Protein AF-A0A6S6PAG2-F1 (afdb_monomer)

Sequence (181 aa):
MTQHPEPALPPNTVCEDGWQDDEGQPYRIFSGRDRRVPGVDGVIGTSAIQYSDGTIETSEDDGPHIWLGIAANEAITATQARQLAAQLIDTADEVDRWVSGEPDSRLNAARGSLWLALEKLSQLERDKARLALNCMACRVEAEDVRCPICRAEPGQPCADTDGEPRIAPHASRASVARGDE

pLDDT: mean 70.99, std 20.93, range [28.7, 95.38]

Solvent-accessible surface area (backbone atoms only — not comparable to full-atom values): 11382 Å² total; per-residue (Å²): 130,88,84,72,66,83,52,80,76,57,87,68,59,71,48,70,54,75,80,42,87,43,101,90,59,36,32,27,46,35,24,40,64,76,42,70,50,89,98,50,78,39,40,40,36,36,41,34,33,37,35,50,88,48,51,62,47,75,52,92,89,63,20,67,45,77,49,75,55,58,57,96,83,68,87,72,53,76,67,53,50,52,52,47,52,50,53,51,51,59,48,48,62,49,54,56,58,57,75,65,73,70,92,84,72,96,68,66,63,71,56,55,54,50,51,56,48,50,51,50,50,54,47,50,50,55,48,47,55,54,50,73,31,34,47,88,89,75,73,47,75,56,67,90,64,52,40,91,85,72,61,40,54,72,83,49,87,50,46,53,100,86,64,52,74,54,95,66,66,76,84,79,77,84,82,90,74,82,89,77,135

Structure (mmCIF, N/CA/C/O backbone):
data_AF-A0A6S6PAG2-F1
#
_entry.id   AF-A0A6S6PAG2-F1
#
loop_
_atom_site.group_PDB
_atom_site.id
_atom_site.type_symbol
_atom_site.label_atom_id
_atom_site.label_alt_id
_atom_site.label_comp_id
_atom_site.label_asym_id
_atom_site.label_entity_id
_atom_site.label_seq_id
_atom_site.pdbx_PDB_ins_code
_atom_site.Cartn_x
_atom_site.Cartn_y
_atom_site.Cartn_z
_atom_site.occupancy
_atom_site.B_iso_or_equiv
_atom_site.auth_seq_id
_atom_site.auth_comp_id
_atom_site.auth_asym_id
_atom_site.auth_atom_id
_atom_site.pdbx_PDB_model_num
ATOM 1 N N . MET A 1 1 ? 0.405 -3.343 -34.675 1.00 55.06 1 MET A N 1
ATOM 2 C CA . MET A 1 1 ? 0.605 -3.716 -33.264 1.00 55.06 1 MET A CA 1
ATOM 3 C C . MET A 1 1 ? 2.089 -3.934 -33.103 1.00 55.06 1 MET A C 1
ATOM 5 O O . MET A 1 1 ? 2.611 -4.875 -33.692 1.00 55.06 1 MET A O 1
ATOM 9 N N . THR A 1 2 ? 2.769 -2.999 -32.454 1.00 61.78 2 THR A N 1
ATOM 10 C CA . THR A 1 2 ? 4.177 -3.159 -32.093 1.00 61.78 2 THR A CA 1
ATOM 11 C C . THR A 1 2 ? 4.249 -4.323 -31.101 1.00 61.78 2 THR A C 1
ATOM 13 O O . THR A 1 2 ? 3.456 -4.380 -30.166 1.00 61.78 2 THR A O 1
ATOM 16 N N . GLN A 1 3 ? 5.084 -5.329 -31.371 1.00 74.94 3 GLN A N 1
ATOM 17 C CA . GLN A 1 3 ? 5.327 -6.404 -30.406 1.00 74.94 3 GLN A CA 1
ATOM 18 C C . GLN A 1 3 ? 6.408 -5.920 -29.446 1.00 74.94 3 GLN A C 1
ATOM 20 O O . GLN A 1 3 ? 7.522 -5.631 -29.883 1.00 74.94 3 GLN A O 1
ATOM 25 N N . HIS A 1 4 ? 6.067 -5.819 -28.165 1.00 80.69 4 HIS A N 1
ATOM 26 C CA . HIS A 1 4 ? 7.007 -5.470 -27.105 1.00 80.69 4 HIS A CA 1
ATOM 27 C C . HIS A 1 4 ? 7.568 -6.742 -26.459 1.00 80.69 4 HIS A C 1
ATOM 29 O O . HIS A 1 4 ? 6.914 -7.790 -26.506 1.00 80.69 4 HIS A O 1
ATOM 35 N N . PRO A 1 5 ? 8.783 -6.687 -25.884 1.00 81.69 5 PRO A N 1
ATOM 36 C CA . PRO A 1 5 ? 9.258 -7.725 -24.981 1.00 81.69 5 PRO A CA 1
ATOM 37 C C . PRO A 1 5 ? 8.248 -7.963 -23.856 1.00 81.69 5 PRO A C 1
ATOM 39 O O . PRO A 1 5 ? 7.575 -7.036 -23.416 1.00 81.69 5 PRO A O 1
ATOM 42 N N . GLU A 1 6 ? 8.182 -9.203 -23.380 1.00 88.00 6 GLU A N 1
ATOM 43 C CA . GLU A 1 6 ? 7.254 -9.625 -22.331 1.00 88.00 6 GLU A CA 1
ATOM 44 C C . GLU A 1 6 ? 8.053 -9.971 -21.060 1.00 88.00 6 GLU A C 1
ATOM 46 O O . GLU A 1 6 ? 8.343 -11.148 -20.812 1.00 88.00 6 GLU A O 1
ATOM 51 N N . PRO A 1 7 ? 8.531 -8.964 -20.299 1.00 90.44 7 PRO A N 1
ATOM 52 C CA . PRO A 1 7 ? 9.216 -9.196 -19.038 1.00 90.44 7 PRO A CA 1
ATOM 53 C C . PRO A 1 7 ? 8.271 -9.835 -18.019 1.00 90.44 7 PRO A C 1
ATOM 55 O O . PRO A 1 7 ? 7.050 -9.672 -18.068 1.00 90.44 7 PRO A O 1
ATOM 58 N N . ALA A 1 8 ? 8.848 -10.558 -17.060 1.00 91.31 8 ALA A N 1
ATOM 59 C CA . ALA A 1 8 ? 8.068 -11.153 -15.987 1.00 91.31 8 ALA A CA 1
ATOM 60 C C . ALA A 1 8 ? 7.365 -10.066 -15.163 1.00 91.31 8 ALA A C 1
ATOM 62 O O . ALA A 1 8 ? 7.962 -9.049 -14.798 1.00 91.31 8 ALA A O 1
ATOM 63 N N . LEU A 1 9 ? 6.100 -10.316 -14.841 1.00 89.94 9 LEU A N 1
ATOM 64 C CA . LEU A 1 9 ? 5.353 -9.480 -13.917 1.00 89.94 9 LEU A CA 1
ATOM 65 C C . LEU A 1 9 ? 5.851 -9.670 -12.480 1.00 89.94 9 LEU A C 1
ATOM 67 O O . LEU A 1 9 ? 6.195 -10.794 -12.089 1.00 89.94 9 LEU A O 1
ATOM 71 N N . PRO A 1 10 ? 5.828 -8.608 -11.658 1.00 88.19 10 PRO A N 1
ATOM 72 C CA . PRO A 1 10 ? 6.098 -8.733 -10.236 1.00 88.19 10 PRO A CA 1
ATOM 73 C C . PRO A 1 10 ? 5.129 -9.704 -9.536 1.00 88.19 10 PRO A C 1
ATOM 75 O O . PRO A 1 10 ? 3.986 -9.890 -9.977 1.00 88.19 10 PRO A O 1
ATOM 78 N N . PRO A 1 11 ? 5.547 -10.330 -8.420 1.00 85.00 11 PRO A N 1
ATOM 79 C CA . PRO A 1 11 ? 4.688 -11.228 -7.656 1.00 85.00 11 PRO A CA 1
ATOM 80 C C . PRO A 1 11 ? 3.368 -10.571 -7.247 1.00 85.00 11 PRO A C 1
ATOM 82 O O . PRO A 1 11 ? 3.332 -9.387 -6.915 1.00 85.00 11 PRO A O 1
ATOM 85 N N . ASN A 1 12 ? 2.304 -11.375 -7.193 1.00 84.81 12 ASN A N 1
ATOM 86 C CA . ASN A 1 12 ? 0.945 -10.959 -6.823 1.00 84.81 12 ASN A CA 1
ATOM 87 C C . ASN A 1 12 ? 0.276 -9.958 -7.782 1.00 84.81 12 ASN A C 1
ATOM 89 O O . ASN A 1 12 ? -0.797 -9.450 -7.454 1.00 84.81 12 ASN A O 1
ATOM 93 N N . THR A 1 13 ? 0.843 -9.729 -8.969 1.00 91.25 13 THR A N 1
ATOM 94 C CA . THR A 1 13 ? 0.125 -9.051 -10.055 1.00 91.25 13 THR A CA 1
ATOM 95 C C . THR A 1 13 ? -1.122 -9.852 -10.428 1.00 91.25 13 THR A C 1
ATOM 97 O O . THR A 1 13 ? -1.053 -11.069 -10.618 1.00 91.25 13 THR A O 1
ATOM 100 N N . VAL A 1 14 ? -2.268 -9.176 -10.519 1.00 93.25 14 VAL A N 1
ATOM 101 C CA . VAL A 1 14 ? -3.553 -9.791 -10.899 1.00 93.25 14 VAL A CA 1
ATOM 102 C C . VAL A 1 14 ? -4.129 -9.217 -12.185 1.00 93.25 14 VAL A C 1
ATOM 104 O O . VAL A 1 14 ? -4.979 -9.858 -12.799 1.00 93.25 14 VAL A O 1
ATOM 107 N N . CYS A 1 15 ? -3.698 -8.019 -12.572 1.00 90.69 15 CYS A N 1
ATOM 108 C CA . CYS A 1 15 ? -4.172 -7.330 -13.759 1.00 90.69 15 CYS A CA 1
ATOM 109 C C . CYS A 1 15 ? -3.043 -6.482 -14.344 1.00 90.69 15 CYS A C 1
ATOM 111 O O . CYS A 1 15 ? -2.219 -5.937 -13.610 1.00 90.69 15 CYS A O 1
ATOM 113 N N . GLU A 1 16 ? -3.023 -6.376 -15.664 1.00 92.62 16 GLU A N 1
ATOM 114 C CA . GLU A 1 16 ? -2.101 -5.543 -16.423 1.00 92.62 16 GLU A CA 1
ATOM 115 C C . GLU A 1 16 ? -2.832 -4.925 -17.610 1.00 92.62 16 GLU A C 1
ATOM 117 O O . GLU A 1 16 ? -3.727 -5.541 -18.197 1.00 92.62 16 GLU A O 1
ATOM 122 N N . ASP A 1 17 ? -2.441 -3.706 -17.946 1.00 91.06 17 ASP A N 1
ATOM 123 C CA . ASP A 1 17 ? -2.885 -3.016 -19.143 1.00 91.06 17 ASP A CA 1
ATOM 124 C C . ASP A 1 17 ? -2.006 -3.392 -20.341 1.00 91.06 17 ASP A C 1
ATOM 126 O O . ASP A 1 17 ? -0.903 -3.928 -20.212 1.00 91.06 17 ASP A O 1
ATOM 130 N N . GLY A 1 18 ? -2.492 -3.082 -21.544 1.00 90.50 18 GLY A N 1
ATOM 131 C CA . GLY A 1 18 ? -1.679 -3.194 -22.751 1.00 90.50 18 GLY A CA 1
ATOM 132 C C . GLY A 1 18 ? -0.524 -2.187 -22.765 1.00 90.50 18 GLY A C 1
ATOM 133 O O . GLY A 1 18 ? -0.641 -1.089 -22.219 1.00 90.50 18 GLY A O 1
ATOM 134 N N . TRP A 1 19 ? 0.564 -2.557 -23.445 1.00 93.62 19 TRP A N 1
ATOM 135 C CA . TRP A 1 19 ? 1.715 -1.685 -23.683 1.00 93.62 19 TRP A CA 1
ATOM 136 C C . TRP A 1 19 ? 1.311 -0.348 -24.321 1.00 93.62 19 TRP A C 1
ATOM 138 O O . TRP A 1 19 ? 0.549 -0.315 -25.290 1.00 93.62 19 TRP A O 1
ATOM 148 N N . GLN A 1 20 ? 1.867 0.733 -23.781 1.00 91.62 20 GLN A N 1
ATOM 149 C CA . GLN A 1 20 ? 1.803 2.096 -24.290 1.00 91.62 20 GLN A CA 1
ATOM 150 C C . GLN A 1 20 ? 3.172 2.475 -24.862 1.00 91.62 20 GLN A C 1
ATOM 152 O O . GLN A 1 20 ? 4.206 2.236 -24.235 1.00 91.62 20 GLN A O 1
ATOM 157 N N . ASP A 1 21 ? 3.175 3.062 -26.055 1.00 89.50 21 ASP A N 1
ATOM 158 C CA . ASP A 1 21 ? 4.378 3.609 -26.680 1.00 89.50 21 ASP A CA 1
ATOM 159 C C . ASP A 1 21 ? 4.619 5.033 -26.154 1.00 89.50 21 ASP A C 1
ATOM 161 O O . ASP A 1 21 ? 3.789 5.912 -26.384 1.00 89.50 21 ASP A O 1
ATOM 165 N N . ASP A 1 22 ? 5.755 5.276 -25.494 1.00 82.06 22 ASP A N 1
ATOM 166 C CA . ASP A 1 22 ? 6.149 6.610 -25.022 1.00 82.06 22 ASP A CA 1
ATOM 167 C C . ASP A 1 22 ? 7.633 6.874 -25.273 1.00 82.06 22 ASP A C 1
ATOM 169 O O . ASP A 1 22 ? 8.476 6.119 -24.806 1.00 82.06 22 ASP A O 1
ATOM 173 N N . GLU A 1 23 ? 7.932 7.885 -26.093 1.00 77.31 23 GLU A N 1
ATOM 174 C CA . GLU A 1 23 ? 9.262 8.435 -26.430 1.00 77.31 23 GLU A CA 1
ATOM 175 C C . GLU A 1 23 ? 10.474 7.466 -26.448 1.00 77.31 23 GLU A C 1
ATOM 177 O O . GLU A 1 23 ? 11.610 7.849 -26.175 1.00 77.31 23 GLU A O 1
ATOM 182 N N . GLY A 1 24 ? 10.276 6.209 -26.859 1.00 80.69 24 GLY A N 1
ATOM 183 C CA . GLY A 1 24 ? 11.337 5.196 -26.945 1.00 80.69 24 GLY A CA 1
ATOM 184 C C . GLY A 1 24 ? 11.497 4.298 -25.713 1.00 80.69 24 GLY A C 1
ATOM 185 O O . GLY A 1 24 ? 12.331 3.393 -25.747 1.00 80.69 24 GLY A O 1
ATOM 186 N N . GLN A 1 25 ? 10.670 4.469 -24.684 1.00 85.81 25 GLN A N 1
ATOM 187 C CA . GLN A 1 25 ? 10.572 3.598 -23.519 1.00 85.81 25 GLN A CA 1
ATOM 188 C C . GLN A 1 25 ? 9.118 3.125 -23.317 1.00 85.81 25 GLN A C 1
ATOM 190 O O . GLN A 1 25 ? 8.390 3.659 -22.482 1.00 85.81 25 GLN A O 1
ATOM 195 N N . PRO A 1 26 ? 8.667 2.103 -24.073 1.00 93.00 26 PRO A N 1
ATOM 196 C CA . PRO A 1 26 ? 7.331 1.549 -23.896 1.00 93.00 26 PRO A CA 1
ATOM 197 C C . PRO A 1 26 ? 7.103 1.065 -22.466 1.00 93.00 26 PRO A C 1
ATOM 199 O O . PRO A 1 26 ? 7.989 0.428 -21.879 1.00 93.00 26 PRO A O 1
ATOM 202 N N . TYR A 1 27 ? 5.908 1.322 -21.944 1.00 93.44 27 TYR A N 1
ATOM 203 C CA . TYR A 1 27 ? 5.519 0.996 -20.576 1.00 93.44 27 TYR A CA 1
ATOM 204 C C . TYR A 1 27 ? 4.140 0.338 -20.517 1.00 93.44 27 TYR A C 1
ATOM 206 O O . TYR A 1 27 ? 3.345 0.427 -21.451 1.00 93.44 27 TYR A O 1
ATOM 214 N N . ARG A 1 28 ? 3.837 -0.322 -19.404 1.00 94.50 28 ARG A N 1
ATOM 215 C CA . ARG A 1 28 ? 2.495 -0.797 -19.057 1.00 94.50 28 ARG A CA 1
ATOM 216 C C . ARG A 1 28 ? 2.206 -0.508 -17.596 1.00 94.50 28 ARG A C 1
ATOM 218 O O . ARG A 1 28 ? 3.127 -0.402 -16.788 1.00 94.50 28 ARG A O 1
ATOM 225 N N . ILE A 1 29 ? 0.928 -0.442 -17.255 1.00 94.56 29 ILE A N 1
ATOM 226 C CA . ILE A 1 29 ? 0.475 -0.365 -15.868 1.00 94.56 29 ILE A CA 1
ATOM 227 C C . ILE A 1 29 ? 0.056 -1.766 -15.440 1.00 94.56 29 ILE A C 1
ATOM 229 O O . ILE A 1 29 ? -0.633 -2.466 -16.178 1.00 94.56 29 ILE A O 1
ATOM 233 N N . PHE A 1 30 ? 0.452 -2.179 -14.244 1.00 95.00 30 PHE A N 1
ATOM 234 C CA . PHE A 1 30 ? -0.065 -3.391 -13.623 1.00 95.00 30 PHE A CA 1
ATOM 235 C C . PHE A 1 30 ? -0.599 -3.090 -12.230 1.00 95.00 30 PHE A C 1
ATOM 237 O O . PHE A 1 30 ? -0.256 -2.081 -11.612 1.00 95.00 30 PHE A O 1
ATOM 244 N N . SER A 1 31 ? -1.467 -3.970 -11.742 1.00 93.62 31 SER A N 1
ATOM 245 C CA . SER A 1 31 ? -2.099 -3.851 -10.436 1.00 93.62 31 SER A CA 1
ATOM 246 C C . SER A 1 31 ? -2.063 -5.160 -9.657 1.00 93.62 31 SER A C 1
ATOM 248 O O . SER A 1 31 ? -2.151 -6.268 -10.205 1.00 93.62 31 SER A O 1
ATOM 250 N N . GLY A 1 32 ? -1.896 -5.011 -8.345 1.00 91.69 32 GLY A N 1
ATOM 251 C CA . GLY A 1 32 ? -1.972 -6.106 -7.390 1.00 91.69 32 GLY A CA 1
ATOM 252 C C . GLY A 1 32 ? -3.410 -6.392 -6.973 1.00 91.69 32 GLY A C 1
ATOM 253 O O . GLY A 1 32 ? -4.368 -5.770 -7.429 1.00 91.69 32 GLY A O 1
ATOM 254 N N . ARG A 1 33 ? -3.578 -7.377 -6.093 1.00 91.56 33 ARG A N 1
ATOM 255 C CA . ARG A 1 33 ? -4.902 -7.787 -5.621 1.00 91.56 33 ARG A CA 1
ATOM 256 C C . ARG A 1 33 ? -5.568 -6.712 -4.755 1.00 91.56 33 ARG A C 1
ATOM 258 O O . ARG A 1 33 ? -5.007 -6.294 -3.746 1.00 91.56 33 ARG A O 1
ATOM 265 N N . ASP A 1 34 ? -6.838 -6.441 -5.034 1.00 92.25 34 ASP A N 1
ATOM 266 C CA . ASP A 1 34 ? -7.711 -5.668 -4.149 1.00 92.25 34 ASP A CA 1
ATOM 267 C C . ASP A 1 34 ? -7.936 -6.348 -2.789 1.00 92.25 34 ASP A C 1
ATOM 269 O O . ASP A 1 34 ? -8.303 -7.530 -2.687 1.00 92.25 34 ASP A O 1
ATOM 273 N N . ARG A 1 35 ? -7.793 -5.564 -1.719 1.00 92.00 35 ARG A N 1
ATOM 274 C CA . ARG A 1 35 ? -8.030 -5.980 -0.330 1.00 92.00 35 ARG A CA 1
ATOM 275 C C . ARG A 1 35 ? -9.198 -5.199 0.257 1.00 92.00 35 ARG A C 1
ATOM 277 O O . ARG A 1 35 ? -9.366 -4.009 0.003 1.00 92.00 35 ARG A O 1
ATOM 284 N N . ARG A 1 36 ? -10.015 -5.884 1.059 1.00 91.88 36 ARG A N 1
ATOM 285 C CA . ARG A 1 36 ? -11.214 -5.323 1.698 1.00 91.88 36 ARG A CA 1
ATOM 286 C C . ARG A 1 36 ? -11.275 -5.738 3.159 1.00 91.88 36 ARG A C 1
ATOM 288 O O . ARG A 1 36 ? -10.932 -6.871 3.498 1.00 91.88 36 ARG A O 1
ATOM 295 N N . VAL A 1 37 ? -11.755 -4.836 4.010 1.00 90.44 37 VAL A N 1
ATOM 296 C CA . VAL A 1 37 ? -12.041 -5.124 5.419 1.00 90.44 37 VAL A CA 1
ATOM 297 C C . VAL A 1 37 ? -13.545 -5.374 5.566 1.00 90.44 37 VAL A C 1
ATOM 299 O O . VAL A 1 37 ? -14.337 -4.549 5.115 1.00 90.44 37 VAL A O 1
ATOM 302 N N . PRO A 1 38 ? -13.979 -6.487 6.184 1.00 89.44 38 PRO A N 1
ATOM 303 C CA . PRO A 1 38 ? -15.399 -6.748 6.394 1.00 89.44 38 PRO A CA 1
ATOM 304 C C . PRO A 1 38 ? -16.114 -5.605 7.128 1.00 89.44 38 PRO A C 1
ATOM 306 O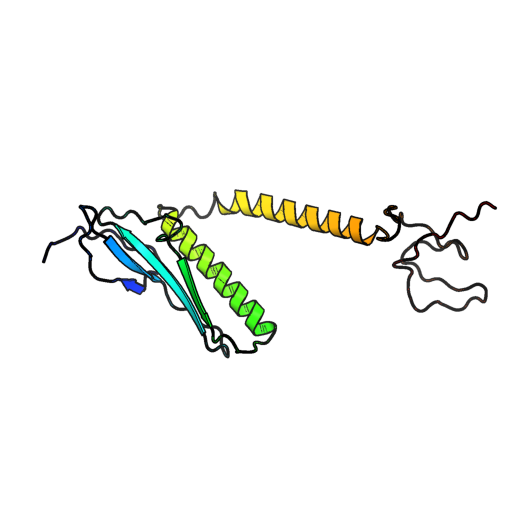 O . PRO A 1 38 ? -15.689 -5.158 8.195 1.00 89.44 38 PRO A O 1
ATOM 309 N N . GLY A 1 39 ? -17.230 -5.153 6.555 1.00 86.56 39 GLY A N 1
ATOM 310 C CA . GLY A 1 39 ? -18.034 -4.063 7.110 1.00 86.56 39 GLY A CA 1
ATOM 311 C C . GLY A 1 39 ? -17.422 -2.668 6.958 1.00 86.56 39 GLY A C 1
ATOM 312 O O . GLY A 1 39 ? -17.904 -1.760 7.625 1.00 86.56 39 GLY A O 1
ATOM 313 N N . VAL A 1 40 ? -16.373 -2.518 6.144 1.00 87.56 40 VAL A N 1
ATOM 314 C CA . VAL A 1 40 ? -15.888 -1.226 5.645 1.00 87.56 40 VAL A CA 1
ATOM 315 C C . VAL A 1 40 ? -16.194 -1.174 4.154 1.00 87.56 40 VAL A C 1
ATOM 317 O O . VAL A 1 40 ? -15.765 -2.063 3.410 1.00 87.56 40 VAL A O 1
ATOM 320 N N . ASP A 1 41 ? -16.934 -0.161 3.715 1.00 87.06 41 ASP A N 1
ATOM 321 C CA . ASP A 1 41 ? -17.169 0.092 2.297 1.00 87.06 41 ASP A CA 1
ATOM 322 C C . ASP A 1 41 ? -15.961 0.799 1.682 1.00 87.06 41 ASP A C 1
ATOM 324 O O . ASP A 1 41 ? -15.900 2.014 1.477 1.00 87.06 41 ASP A O 1
ATOM 328 N N . GLY A 1 42 ? -14.944 -0.011 1.408 1.00 84.75 42 GLY A N 1
ATOM 329 C CA . GLY A 1 42 ? -13.772 0.460 0.712 1.00 84.75 42 GLY A CA 1
ATOM 330 C C . GLY A 1 42 ? -12.881 -0.645 0.187 1.00 84.75 42 GLY A C 1
ATOM 3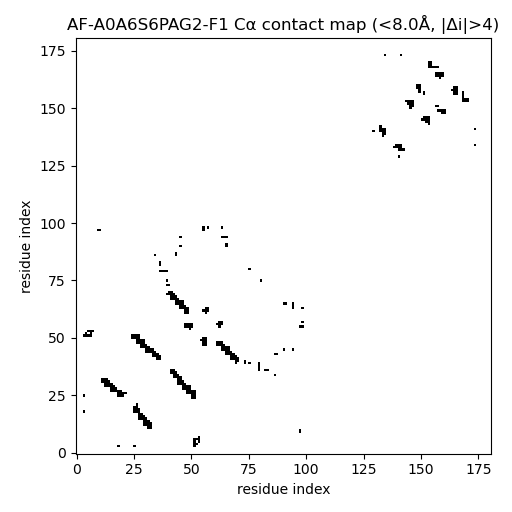31 O O . GLY A 1 42 ? -13.127 -1.844 0.371 1.00 84.75 42 GLY A O 1
ATOM 332 N N . VAL A 1 43 ? -11.842 -0.213 -0.511 1.00 90.69 43 VAL A N 1
ATOM 333 C CA . VAL A 1 43 ? -10.837 -1.081 -1.111 1.00 90.69 43 VAL A CA 1
ATOM 334 C C . VAL A 1 43 ? -9.453 -0.456 -0.971 1.00 90.69 43 VAL A C 1
ATOM 336 O O . VAL A 1 43 ? -9.284 0.762 -1.065 1.00 90.69 43 VAL A O 1
ATOM 339 N N . ILE A 1 44 ? -8.479 -1.320 -0.710 1.00 93.06 44 ILE A N 1
ATOM 340 C CA . ILE A 1 44 ? -7.055 -1.024 -0.796 1.00 93.06 44 ILE A CA 1
ATOM 341 C C . ILE A 1 44 ? -6.553 -1.737 -2.045 1.00 93.06 44 ILE A C 1
ATOM 343 O O . ILE A 1 44 ? -6.670 -2.964 -2.127 1.00 93.06 44 ILE A O 1
ATOM 347 N N . GLY A 1 45 ? -5.987 -0.988 -2.981 1.00 92.00 45 GLY A N 1
ATOM 348 C CA . GLY A 1 45 ? -5.361 -1.549 -4.170 1.00 92.00 45 GLY A CA 1
ATOM 349 C C . GLY A 1 45 ? -3.969 -0.984 -4.396 1.00 92.00 45 GLY A C 1
ATOM 350 O O . GLY A 1 45 ? -3.529 -0.058 -3.711 1.00 92.00 45 GLY A O 1
ATOM 351 N N . THR A 1 46 ? -3.264 -1.590 -5.342 1.00 94.75 46 THR A N 1
ATOM 352 C CA . THR A 1 46 ? -1.887 -1.243 -5.690 1.00 94.75 46 THR A CA 1
ATOM 353 C C . THR A 1 46 ? -1.724 -1.179 -7.192 1.00 94.75 46 THR A C 1
ATOM 355 O O . THR A 1 46 ? -2.328 -1.974 -7.914 1.00 94.75 46 THR A O 1
ATOM 358 N N . SER A 1 47 ? -0.883 -0.262 -7.652 1.00 94.25 47 SER A N 1
ATOM 359 C CA . SER A 1 47 ? -0.527 -0.125 -9.062 1.00 94.25 47 SER A CA 1
ATOM 360 C C . SER A 1 47 ? 0.892 0.392 -9.217 1.00 94.25 47 SER A C 1
ATOM 362 O O . SER A 1 47 ? 1.418 1.065 -8.332 1.00 94.25 47 SER A O 1
ATOM 364 N N . ALA A 1 48 ? 1.510 0.044 -10.338 1.00 95.25 48 ALA A N 1
ATOM 365 C CA . ALA A 1 48 ? 2.840 0.499 -10.709 1.00 95.25 48 ALA A CA 1
ATOM 366 C C . ALA A 1 48 ? 3.023 0.441 -12.227 1.00 95.25 48 ALA A C 1
ATOM 368 O O . ALA A 1 48 ? 2.278 -0.248 -12.933 1.00 95.25 48 ALA A O 1
ATOM 369 N N . ILE A 1 49 ? 4.044 1.145 -12.708 1.00 94.31 49 ILE A N 1
ATOM 370 C CA . ILE A 1 49 ? 4.452 1.141 -14.108 1.00 94.31 49 ILE A CA 1
ATOM 371 C C . ILE A 1 49 ? 5.652 0.208 -14.284 1.00 94.31 49 ILE A C 1
ATOM 373 O O . ILE A 1 49 ? 6.629 0.284 -13.539 1.00 94.31 49 ILE A O 1
ATOM 377 N N . GLN A 1 50 ? 5.572 -0.673 -15.280 1.00 94.19 50 GLN A N 1
ATOM 378 C CA . GLN A 1 50 ? 6.685 -1.501 -15.732 1.00 94.19 50 GLN A CA 1
ATOM 379 C C . GLN A 1 50 ? 7.074 -1.106 -17.154 1.00 94.19 50 GLN A C 1
ATOM 381 O O . GLN A 1 50 ? 6.227 -1.047 -18.047 1.00 94.19 50 GLN A O 1
ATOM 386 N N . TYR A 1 51 ? 8.363 -0.894 -17.377 1.00 92.94 51 TYR A N 1
ATOM 387 C CA . TYR A 1 51 ? 8.917 -0.649 -18.699 1.00 92.94 51 TYR A CA 1
ATOM 388 C C . TYR A 1 51 ? 9.189 -1.952 -19.449 1.00 92.94 51 TYR A C 1
ATOM 390 O O . TYR A 1 51 ? 9.316 -3.034 -18.873 1.00 92.94 51 TYR A O 1
ATOM 398 N N . SER A 1 52 ? 9.312 -1.848 -20.768 1.00 92.44 52 SER A N 1
ATOM 399 C CA . SER A 1 52 ? 9.569 -2.989 -21.658 1.00 92.44 52 SER A CA 1
ATOM 400 C C . SER A 1 52 ? 10.914 -3.688 -21.432 1.00 92.44 52 SER A C 1
ATOM 402 O O . SER A 1 52 ? 11.082 -4.832 -21.852 1.00 92.44 52 SER A O 1
ATOM 404 N N . ASP A 1 53 ? 11.855 -3.050 -20.734 1.00 89.44 53 ASP A N 1
ATOM 405 C CA . ASP A 1 53 ? 13.102 -3.673 -20.274 1.00 89.44 53 ASP A CA 1
ATOM 406 C C . ASP A 1 53 ? 12.942 -4.467 -18.959 1.00 89.44 53 ASP A C 1
ATOM 408 O O . ASP A 1 53 ? 13.887 -5.108 -18.496 1.00 89.44 53 ASP A O 1
ATOM 412 N N . GLY A 1 54 ? 11.737 -4.468 -18.381 1.00 90.25 54 GLY A N 1
ATOM 413 C CA . GLY A 1 54 ? 11.378 -5.155 -17.145 1.00 90.25 54 GLY A CA 1
ATOM 414 C C . GLY A 1 54 ? 11.593 -4.338 -15.874 1.00 90.25 54 GLY A C 1
ATOM 415 O O . GLY A 1 54 ? 11.184 -4.802 -14.807 1.00 90.25 54 GLY A O 1
ATOM 416 N N . THR A 1 55 ? 12.189 -3.147 -15.967 1.00 91.56 55 THR A N 1
ATOM 417 C CA . THR A 1 55 ? 12.352 -2.250 -14.819 1.00 91.56 55 THR A CA 1
ATOM 418 C C . THR A 1 55 ? 11.016 -1.640 -14.397 1.00 91.56 55 THR A C 1
ATOM 420 O O . THR A 1 55 ? 10.069 -1.552 -15.179 1.00 91.56 55 THR A O 1
ATOM 423 N N . ILE A 1 56 ? 10.930 -1.261 -13.125 1.00 93.06 56 ILE A N 1
ATOM 424 C CA . ILE A 1 56 ? 9.757 -0.617 -12.532 1.00 93.06 56 ILE A CA 1
ATOM 425 C C . ILE A 1 56 ? 10.078 0.871 -12.391 1.00 93.06 56 ILE A C 1
ATOM 427 O O . ILE A 1 56 ? 11.180 1.201 -11.954 1.00 93.06 56 ILE A O 1
ATOM 431 N N . GLU A 1 57 ? 9.149 1.751 -12.764 1.00 91.19 57 GLU A N 1
ATOM 432 C CA . GLU A 1 57 ? 9.265 3.187 -12.465 1.00 91.19 57 GLU A CA 1
ATOM 433 C C . GLU A 1 57 ? 9.267 3.379 -10.946 1.00 91.19 57 GLU A C 1
ATOM 435 O O . GLU A 1 57 ? 8.488 2.746 -10.246 1.00 91.19 57 GLU A O 1
ATOM 440 N N . THR A 1 58 ? 10.154 4.224 -10.429 1.00 90.38 58 THR A N 1
ATOM 441 C CA . THR A 1 58 ? 10.355 4.474 -8.992 1.00 90.38 58 THR A CA 1
ATOM 442 C C . THR A 1 58 ? 10.292 5.953 -8.616 1.00 90.38 58 THR A C 1
ATOM 444 O O . THR A 1 58 ? 10.612 6.303 -7.479 1.00 90.38 58 THR A O 1
ATOM 447 N N . SER A 1 59 ? 9.955 6.831 -9.560 1.00 85.94 59 SER A N 1
ATOM 448 C CA . SER A 1 59 ? 9.755 8.254 -9.303 1.00 85.94 59 SER A CA 1
ATOM 449 C C . SER A 1 59 ? 8.649 8.480 -8.265 1.00 85.94 59 SER A C 1
ATOM 451 O O . SER A 1 59 ? 7.785 7.634 -8.046 1.00 85.94 59 SER A O 1
ATOM 453 N N . GLU A 1 60 ? 8.693 9.620 -7.577 1.00 80.56 60 GLU A N 1
ATOM 454 C CA . GLU A 1 60 ? 7.704 9.947 -6.541 1.00 80.56 60 GLU A CA 1
ATOM 455 C C . GLU A 1 60 ? 6.285 10.091 -7.115 1.00 80.56 60 GLU A C 1
ATOM 457 O O . GLU A 1 60 ? 5.318 9.739 -6.443 1.00 80.56 60 GLU A O 1
ATOM 462 N N . ASP A 1 61 ? 6.176 10.572 -8.355 1.00 80.50 61 ASP A N 1
ATOM 463 C CA . ASP A 1 61 ? 4.898 10.871 -9.003 1.00 80.50 61 ASP A CA 1
ATOM 464 C C . ASP A 1 61 ? 4.250 9.624 -9.628 1.00 80.50 61 ASP A C 1
ATOM 466 O O . ASP A 1 61 ? 3.050 9.406 -9.461 1.00 80.50 61 ASP A O 1
ATOM 470 N N . ASP A 1 62 ? 5.047 8.788 -10.304 1.00 82.88 62 ASP A N 1
ATOM 471 C CA . ASP A 1 62 ? 4.561 7.683 -11.148 1.00 82.88 62 ASP A CA 1
ATOM 472 C C . ASP A 1 62 ? 5.039 6.294 -10.682 1.00 82.88 62 ASP A C 1
ATOM 474 O O . ASP A 1 62 ? 4.744 5.263 -11.299 1.00 82.88 62 ASP A O 1
ATOM 478 N N . GLY A 1 63 ? 5.764 6.246 -9.564 1.00 89.19 63 GLY A N 1
ATOM 479 C CA . GLY A 1 63 ? 6.212 5.012 -8.940 1.00 89.19 63 GLY A CA 1
ATOM 480 C C . GLY A 1 63 ? 5.075 4.178 -8.337 1.00 89.19 63 GLY A C 1
ATOM 481 O O . GLY A 1 63 ? 3.883 4.514 -8.410 1.00 89.19 63 GLY A O 1
ATOM 482 N N . PRO A 1 64 ? 5.420 3.043 -7.711 1.00 94.00 64 PRO A N 1
ATOM 483 C CA . PRO A 1 64 ? 4.434 2.132 -7.172 1.00 94.00 64 PRO A CA 1
ATOM 484 C C . PRO A 1 64 ? 3.684 2.784 -6.021 1.00 94.00 64 PRO A C 1
ATOM 486 O O . PRO A 1 64 ? 4.287 3.292 -5.076 1.00 94.00 64 PRO A O 1
ATOM 489 N N . HIS A 1 65 ? 2.360 2.736 -6.078 1.00 90.81 65 HIS A N 1
ATOM 490 C CA . HIS A 1 65 ? 1.518 3.415 -5.106 1.00 90.81 65 HIS A CA 1
ATOM 491 C C . HIS A 1 65 ? 0.388 2.523 -4.604 1.00 90.81 65 HIS A C 1
ATOM 493 O O . HIS A 1 65 ? -0.073 1.585 -5.262 1.00 90.81 65 HIS A O 1
ATOM 499 N N . ILE A 1 66 ? -0.065 2.853 -3.396 1.00 93.88 66 ILE A N 1
ATOM 500 C CA . ILE A 1 66 ? -1.236 2.270 -2.751 1.00 93.88 66 ILE A CA 1
ATOM 501 C C . ILE A 1 66 ? -2.350 3.301 -2.838 1.00 93.88 66 ILE A C 1
ATOM 503 O O . ILE A 1 66 ? -2.198 4.421 -2.348 1.00 93.88 66 ILE A O 1
ATOM 507 N N . TRP A 1 67 ? -3.483 2.924 -3.416 1.00 89.75 67 TRP A N 1
ATOM 508 C CA . TRP A 1 67 ? -4.663 3.778 -3.449 1.00 89.75 67 TRP A CA 1
ATOM 509 C C . TRP A 1 67 ? -5.726 3.264 -2.478 1.00 89.75 67 TRP A C 1
ATOM 511 O O . TRP A 1 67 ? -5.911 2.060 -2.276 1.00 89.75 67 TRP A O 1
ATOM 521 N N . LEU A 1 68 ? -6.418 4.214 -1.847 1.00 90.31 68 LEU A N 1
ATOM 522 C CA . LEU A 1 68 ? -7.461 3.963 -0.859 1.00 90.31 68 LEU A CA 1
ATOM 523 C C . LEU A 1 68 ? -8.781 4.524 -1.362 1.00 90.31 68 LEU A C 1
ATOM 525 O O . LEU A 1 68 ? -8.988 5.735 -1.380 1.00 90.31 68 LEU A O 1
ATOM 529 N N . GLY A 1 69 ? -9.694 3.634 -1.734 1.00 87.62 69 GLY A N 1
ATOM 530 C CA . GLY A 1 69 ? -11.073 3.993 -2.033 1.00 87.62 69 GLY A CA 1
ATOM 531 C C . GLY A 1 69 ? -11.949 3.737 -0.818 1.00 87.62 69 GLY A C 1
ATOM 532 O O . GLY A 1 69 ? -12.621 2.714 -0.795 1.00 87.62 69 GLY A O 1
ATOM 533 N N . ILE A 1 70 ? -11.915 4.607 0.197 1.00 80.12 70 ILE A N 1
ATOM 534 C CA . ILE A 1 70 ? -12.807 4.535 1.372 1.00 80.12 70 ILE A CA 1
ATOM 535 C C . ILE A 1 70 ? -13.756 5.729 1.332 1.00 80.12 70 ILE A C 1
ATOM 537 O O . ILE A 1 70 ? -13.325 6.858 1.083 1.00 80.12 70 ILE A O 1
ATOM 541 N N . ALA A 1 71 ? -15.047 5.502 1.575 1.00 77.44 71 ALA A N 1
ATOM 542 C CA . ALA A 1 71 ? -16.026 6.579 1.587 1.00 77.44 71 ALA A CA 1
ATOM 543 C C . ALA A 1 71 ? -15.681 7.629 2.664 1.00 77.44 71 ALA A C 1
ATOM 545 O O . ALA A 1 71 ? -15.584 7.325 3.851 1.00 77.44 71 ALA A O 1
ATOM 546 N N . ALA A 1 72 ? -15.542 8.896 2.254 1.00 65.88 72 ALA A N 1
ATOM 547 C CA . ALA A 1 72 ? -15.021 9.989 3.090 1.00 65.88 72 ALA A CA 1
ATOM 548 C C . ALA A 1 72 ? -15.807 10.270 4.391 1.00 65.88 72 ALA A C 1
ATOM 550 O O . ALA A 1 72 ? -15.299 10.957 5.272 1.00 65.88 72 ALA A O 1
ATOM 551 N N . ASN A 1 73 ? -17.030 9.747 4.523 1.00 73.06 73 ASN A N 1
ATOM 552 C CA . ASN A 1 73 ? -17.903 9.950 5.684 1.00 73.06 73 ASN A CA 1
ATOM 553 C C . ASN A 1 73 ? -18.279 8.637 6.391 1.00 73.06 73 ASN A C 1
ATOM 555 O O . ASN A 1 73 ? -19.247 8.602 7.152 1.00 73.06 73 ASN A O 1
ATOM 559 N N . GLU A 1 74 ? -17.559 7.547 6.129 1.00 77.88 74 GLU A N 1
ATOM 560 C CA . GLU A 1 74 ? -17.820 6.272 6.787 1.00 77.88 74 GLU A CA 1
ATOM 561 C C . GLU A 1 74 ? -17.199 6.242 8.189 1.00 77.88 74 GLU A C 1
ATOM 563 O O . GLU A 1 74 ? -15.988 6.370 8.374 1.00 77.88 74 GLU A O 1
ATOM 568 N N . ALA A 1 75 ? -18.045 6.059 9.203 1.00 85.88 75 ALA A N 1
ATOM 569 C CA . ALA A 1 75 ? -17.583 5.818 10.560 1.00 85.88 75 ALA A CA 1
ATOM 570 C C . ALA A 1 75 ? -17.234 4.334 10.724 1.00 85.88 75 ALA A C 1
ATOM 572 O O . ALA A 1 75 ? -18.104 3.472 10.613 1.00 85.88 75 ALA A O 1
ATOM 573 N N . ILE A 1 76 ? -15.975 4.046 11.051 1.00 88.62 76 ILE A N 1
ATOM 574 C CA . ILE A 1 76 ? -15.500 2.686 11.325 1.00 88.62 76 ILE A CA 1
ATOM 575 C C . ILE A 1 76 ? -15.237 2.481 12.818 1.00 88.62 76 ILE A C 1
ATOM 577 O O . ILE A 1 76 ? -14.866 3.395 13.556 1.00 88.62 76 ILE A O 1
ATOM 581 N N . THR A 1 77 ? -15.407 1.247 13.282 1.00 92.38 77 THR A N 1
ATOM 582 C CA . THR A 1 77 ? -15.066 0.858 14.656 1.00 92.38 77 THR A CA 1
ATOM 583 C C . THR A 1 77 ? -13.550 0.792 14.864 1.00 92.38 77 THR A C 1
ATOM 585 O O . THR A 1 77 ? -12.777 0.610 13.924 1.00 92.38 77 THR A O 1
ATOM 588 N N . ALA A 1 78 ? -13.098 0.828 16.122 1.00 92.62 78 ALA A N 1
ATOM 589 C CA . ALA A 1 78 ? -11.679 0.653 16.448 1.00 92.62 78 ALA A CA 1
ATOM 590 C C . ALA A 1 78 ? -11.113 -0.709 15.992 1.00 92.62 78 ALA A C 1
ATOM 592 O O . ALA A 1 78 ? -9.917 -0.831 15.728 1.00 92.62 78 ALA A O 1
ATOM 593 N N . THR A 1 79 ? -11.944 -1.751 15.918 1.00 95.38 79 THR A N 1
ATOM 594 C CA . THR A 1 79 ? -11.537 -3.063 15.394 1.00 95.38 79 THR A CA 1
ATOM 595 C C . THR A 1 79 ? -11.285 -2.987 13.893 1.00 95.38 79 THR A C 1
ATOM 597 O O . THR A 1 79 ? -10.219 -3.394 13.438 1.00 95.38 79 THR A O 1
ATOM 600 N N . GLN A 1 80 ? -12.215 -2.393 13.145 1.00 91.75 80 GLN A N 1
ATOM 601 C CA . GLN A 1 80 ? -12.079 -2.195 11.701 1.00 91.75 80 GLN A CA 1
ATOM 602 C C . GLN A 1 80 ? -10.895 -1.289 11.359 1.00 91.75 80 GLN A C 1
ATOM 604 O O . GLN A 1 80 ? -10.140 -1.602 10.447 1.00 91.75 80 GLN A O 1
ATOM 609 N N . ALA A 1 81 ? -10.663 -0.230 12.140 1.00 90.19 81 ALA A N 1
ATOM 610 C CA . ALA A 1 81 ? -9.499 0.637 11.971 1.00 90.19 81 ALA A CA 1
ATOM 611 C C . ALA A 1 81 ? -8.174 -0.133 12.109 1.00 90.19 81 ALA A C 1
ATOM 613 O O . ALA A 1 81 ? -7.267 0.042 11.299 1.00 90.19 81 ALA A O 1
ATOM 614 N N . ARG A 1 82 ? -8.062 -1.038 13.094 1.00 93.75 82 ARG A N 1
ATOM 615 C CA . ARG A 1 82 ? -6.867 -1.890 13.245 1.00 93.75 82 ARG A CA 1
ATOM 616 C C . ARG A 1 82 ? -6.722 -2.897 12.108 1.00 93.75 82 ARG A C 1
ATOM 618 O O . ARG A 1 82 ? -5.608 -3.138 11.661 1.00 93.75 82 ARG A O 1
ATOM 625 N N . GLN A 1 83 ? -7.827 -3.473 11.637 1.00 92.69 83 GLN A N 1
ATOM 626 C CA . GLN A 1 83 ? -7.809 -4.382 10.489 1.00 92.69 83 GLN A CA 1
ATOM 627 C C . GLN A 1 83 ? -7.370 -3.662 9.211 1.00 92.69 83 GLN A C 1
ATOM 629 O O . GLN A 1 83 ? -6.556 -4.198 8.467 1.00 92.69 83 GLN A O 1
ATOM 634 N N . LEU A 1 84 ? -7.855 -2.439 8.988 1.00 90.69 84 LEU A N 1
ATOM 635 C CA . LEU A 1 84 ? -7.441 -1.602 7.866 1.00 90.69 84 LEU A CA 1
ATOM 636 C C . LEU A 1 84 ? -5.950 -1.264 7.945 1.00 90.69 84 LEU A C 1
ATOM 638 O O . LEU A 1 84 ? -5.238 -1.423 6.959 1.00 90.69 84 LEU A O 1
ATOM 642 N N . ALA A 1 85 ? -5.465 -0.870 9.124 1.00 90.56 85 ALA A N 1
ATOM 643 C CA . ALA A 1 85 ? -4.047 -0.597 9.340 1.00 90.56 85 ALA A CA 1
ATOM 644 C C . ALA A 1 85 ? -3.167 -1.826 9.057 1.00 90.56 85 ALA A C 1
ATOM 646 O O . ALA A 1 85 ? -2.140 -1.696 8.402 1.00 90.56 85 ALA A O 1
ATOM 647 N N . ALA A 1 86 ? -3.583 -3.019 9.494 1.00 92.75 86 ALA A N 1
ATOM 648 C CA . ALA A 1 86 ? -2.856 -4.254 9.200 1.00 92.75 86 ALA A CA 1
ATOM 649 C C . ALA A 1 86 ? -2.792 -4.537 7.689 1.00 92.75 86 ALA A C 1
ATOM 651 O O . ALA A 1 86 ? -1.721 -4.810 7.163 1.00 92.75 86 ALA A O 1
ATOM 652 N N . GLN A 1 87 ? -3.915 -4.386 6.977 1.00 92.75 87 GLN A N 1
ATOM 653 C CA . GLN A 1 87 ? -3.952 -4.569 5.522 1.00 92.75 87 GLN A CA 1
ATOM 654 C C . GLN A 1 87 ? -3.072 -3.555 4.784 1.00 92.75 87 GLN A C 1
ATOM 656 O O . GLN A 1 87 ? -2.423 -3.910 3.805 1.00 92.75 87 GLN A O 1
ATOM 661 N N . LEU A 1 88 ? -3.030 -2.304 5.247 1.00 92.12 88 LEU A N 1
ATOM 662 C CA . LEU A 1 88 ? -2.161 -1.270 4.684 1.00 92.12 88 LEU A CA 1
ATOM 663 C C . LEU A 1 88 ? -0.678 -1.615 4.837 1.00 92.12 88 LEU A C 1
ATOM 665 O O . LEU A 1 88 ? 0.074 -1.450 3.882 1.00 92.12 88 LEU A O 1
ATOM 669 N N . ILE A 1 89 ? -0.277 -2.127 6.002 1.00 94.56 89 ILE A N 1
ATOM 670 C CA . ILE A 1 89 ? 1.103 -2.561 6.255 1.00 94.56 89 ILE A CA 1
ATOM 671 C C . ILE A 1 89 ? 1.468 -3.732 5.337 1.00 94.56 89 ILE A C 1
ATOM 673 O O . ILE A 1 89 ? 2.447 -3.641 4.604 1.00 94.56 89 ILE A O 1
ATOM 677 N N . ASP A 1 90 ? 0.636 -4.777 5.288 1.00 91.56 90 ASP A N 1
ATOM 678 C CA . ASP A 1 90 ? 0.873 -5.937 4.415 1.00 91.56 90 ASP A CA 1
ATOM 679 C C . ASP A 1 90 ? 0.944 -5.540 2.926 1.00 91.56 90 ASP A C 1
ATOM 681 O O . ASP A 1 90 ? 1.652 -6.160 2.129 1.00 91.56 90 ASP A O 1
ATOM 685 N N . THR A 1 91 ? 0.189 -4.509 2.535 1.00 92.31 91 THR A N 1
ATOM 686 C CA . THR A 1 91 ? 0.187 -3.972 1.169 1.00 92.31 91 THR A CA 1
ATOM 687 C C . THR A 1 91 ? 1.457 -3.176 0.874 1.00 92.31 91 THR A C 1
ATOM 689 O O . THR A 1 91 ? 2.022 -3.330 -0.205 1.00 92.31 91 THR A O 1
ATOM 692 N N . ALA A 1 92 ? 1.938 -2.369 1.822 1.00 92.12 92 ALA A N 1
ATOM 693 C CA . ALA A 1 92 ? 3.214 -1.667 1.692 1.00 92.12 92 ALA A CA 1
ATOM 694 C C . ALA A 1 92 ? 4.377 -2.654 1.536 1.00 92.12 92 ALA A C 1
ATOM 696 O O . ALA A 1 92 ? 5.156 -2.537 0.594 1.00 92.12 92 ALA A O 1
ATOM 697 N N . ASP A 1 93 ? 4.398 -3.714 2.348 1.00 91.56 93 ASP A N 1
ATOM 698 C CA . ASP A 1 93 ? 5.390 -4.787 2.240 1.00 91.56 93 ASP A CA 1
ATOM 699 C C . ASP A 1 93 ? 5.334 -5.525 0.885 1.00 91.56 93 ASP A C 1
ATOM 701 O O . ASP A 1 93 ? 6.299 -6.167 0.464 1.00 91.56 93 ASP A O 1
ATOM 705 N N . GLU A 1 94 ? 4.190 -5.521 0.196 1.00 89.69 94 GLU A N 1
ATOM 706 C CA . GLU A 1 94 ? 4.080 -6.035 -1.171 1.00 89.69 94 GLU A CA 1
ATOM 707 C C . GLU A 1 94 ? 4.676 -5.091 -2.203 1.00 89.69 94 GLU A C 1
ATOM 709 O O . GLU A 1 94 ? 5.460 -5.543 -3.038 1.00 89.69 94 GLU A O 1
ATOM 714 N N . VAL A 1 95 ? 4.346 -3.806 -2.118 1.00 91.12 95 VAL A N 1
ATOM 715 C CA . VAL A 1 95 ? 4.854 -2.783 -3.033 1.00 91.12 95 VAL A CA 1
ATOM 716 C C . VAL A 1 95 ? 6.377 -2.656 -2.926 1.00 91.12 95 VAL A C 1
ATOM 718 O O . VAL A 1 95 ? 7.065 -2.654 -3.947 1.00 91.12 95 VAL A O 1
ATOM 721 N N . ASP A 1 96 ? 6.928 -2.692 -1.711 1.00 90.06 96 ASP A N 1
ATOM 722 C CA . ASP A 1 96 ? 8.377 -2.673 -1.473 1.00 90.06 96 ASP A CA 1
ATOM 723 C C . ASP A 1 96 ? 9.098 -3.841 -2.172 1.00 90.06 96 ASP A C 1
ATOM 725 O O . ASP A 1 96 ? 10.230 -3.713 -2.657 1.00 90.06 96 ASP A O 1
ATOM 729 N N . ARG A 1 97 ? 8.433 -4.999 -2.281 1.00 87.12 97 ARG A N 1
ATOM 730 C CA . ARG A 1 97 ? 8.978 -6.178 -2.971 1.00 87.12 97 ARG A CA 1
ATOM 731 C C . ARG A 1 97 ? 8.989 -6.038 -4.489 1.00 87.12 97 ARG A C 1
ATOM 733 O O . ARG A 1 97 ? 9.776 -6.736 -5.123 1.00 87.12 97 ARG A O 1
ATOM 740 N N . TRP A 1 98 ? 8.159 -5.178 -5.077 1.00 88.06 98 TRP A N 1
ATOM 741 C CA . TRP A 1 98 ? 8.177 -4.937 -6.523 1.00 88.06 98 TRP A CA 1
ATOM 742 C C . TRP A 1 98 ? 9.421 -4.159 -6.954 1.00 88.06 98 TRP A C 1
ATOM 744 O O . TRP A 1 98 ? 10.029 -4.489 -7.967 1.00 88.06 98 TRP A O 1
ATOM 754 N N . VAL A 1 99 ? 9.837 -3.181 -6.150 1.00 79.38 99 VAL A N 1
ATOM 755 C CA . VAL A 1 99 ? 10.967 -2.287 -6.459 1.00 79.38 99 VAL A CA 1
ATOM 756 C C . VAL A 1 99 ? 12.324 -2.911 -6.122 1.00 79.38 99 VAL A C 1
ATOM 758 O O . VAL A 1 99 ? 13.347 -2.548 -6.693 1.00 79.38 99 VAL A O 1
ATOM 761 N N . SER A 1 100 ? 12.350 -3.891 -5.216 1.00 65.62 100 SER A N 1
ATOM 762 C CA . SER A 1 100 ? 13.596 -4.478 -4.704 1.00 65.62 100 SER A CA 1
ATOM 763 C C . SER A 1 100 ? 14.289 -5.475 -5.650 1.00 65.62 100 SER A C 1
ATOM 765 O O . SER A 1 100 ? 15.371 -5.946 -5.314 1.00 65.62 100 SER A O 1
ATOM 767 N N . GLY A 1 101 ? 13.690 -5.809 -6.802 1.00 54.19 101 GLY A N 1
ATOM 768 C CA . GLY A 1 101 ? 14.352 -6.484 -7.925 1.00 54.19 101 GLY A CA 1
ATOM 769 C C . GLY A 1 101 ? 15.260 -7.683 -7.603 1.00 54.19 101 GLY A C 1
ATOM 770 O O . GLY A 1 101 ? 16.412 -7.652 -8.005 1.00 54.19 101 GLY A O 1
ATOM 771 N N . GLU A 1 102 ? 14.781 -8.740 -6.929 1.00 41.56 102 GLU A N 1
ATOM 772 C CA . GLU A 1 102 ? 15.418 -1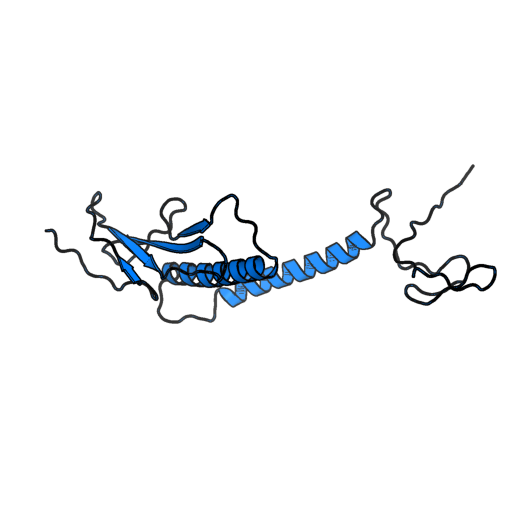0.078 -6.931 1.00 41.56 102 GLU A CA 1
ATOM 773 C C . GLU A 1 102 ? 14.467 -11.169 -6.370 1.00 41.56 102 GLU A C 1
ATOM 775 O O . GLU A 1 102 ? 13.672 -10.896 -5.463 1.00 41.56 102 GLU A O 1
ATOM 780 N N . PRO A 1 103 ? 14.522 -12.422 -6.875 1.00 44.97 103 PRO A N 1
ATOM 781 C CA . PRO A 1 103 ? 13.764 -13.538 -6.323 1.00 44.97 103 PRO A CA 1
ATOM 782 C C . PRO A 1 103 ? 14.347 -13.951 -4.960 1.00 44.97 103 PRO A C 1
ATOM 784 O O . PRO A 1 103 ? 15.435 -14.505 -4.880 1.00 44.97 103 PRO A O 1
ATOM 787 N N . ASP A 1 104 ? 13.580 -13.705 -3.896 1.00 47.09 104 ASP A N 1
ATOM 788 C CA . ASP A 1 104 ? 13.786 -14.186 -2.516 1.00 47.09 104 ASP A CA 1
ATOM 789 C C . ASP A 1 104 ? 15.080 -13.710 -1.806 1.00 47.09 104 ASP A C 1
ATOM 791 O O . ASP A 1 104 ? 16.051 -14.445 -1.642 1.00 47.09 104 ASP A O 1
ATOM 795 N N . SER A 1 105 ? 15.057 -12.487 -1.259 1.00 43.06 105 SER A N 1
ATOM 796 C CA . SER A 1 105 ? 16.049 -11.981 -0.289 1.00 43.06 105 SER A CA 1
ATOM 797 C C . SER A 1 105 ? 15.383 -11.437 0.989 1.00 43.06 105 SER A C 1
ATOM 799 O O . SER A 1 105 ? 15.630 -10.328 1.458 1.00 43.06 105 SER A O 1
ATOM 801 N N . ARG A 1 106 ? 14.542 -12.266 1.620 1.00 41.31 106 ARG A N 1
ATOM 802 C CA . ARG A 1 106 ? 13.806 -12.015 2.882 1.00 41.31 106 ARG A CA 1
ATOM 803 C C . ARG A 1 106 ? 14.646 -11.670 4.142 1.00 41.31 106 ARG A C 1
ATOM 805 O O . ARG A 1 106 ? 14.140 -11.812 5.251 1.00 41.31 106 ARG A O 1
ATOM 812 N N . LEU A 1 107 ? 15.908 -11.229 4.054 1.00 43.41 107 LEU A N 1
ATOM 813 C CA . LEU A 1 107 ? 16.793 -11.118 5.233 1.00 43.41 107 LEU A CA 1
ATOM 814 C C . LEU A 1 107 ? 17.503 -9.779 5.492 1.00 43.41 107 LEU A C 1
ATOM 816 O O . LEU A 1 107 ? 17.877 -9.569 6.647 1.00 43.41 107 LEU A O 1
ATOM 820 N N . ASN A 1 108 ? 17.675 -8.861 4.531 1.00 40.25 108 ASN A N 1
ATOM 821 C CA . ASN A 1 108 ? 18.670 -7.784 4.721 1.00 40.25 108 ASN A CA 1
ATOM 822 C C . ASN A 1 108 ? 18.145 -6.341 4.894 1.00 40.25 108 ASN A C 1
ATOM 824 O O . ASN A 1 108 ? 18.757 -5.603 5.661 1.00 40.25 108 ASN A O 1
ATOM 828 N N . ALA A 1 109 ? 17.008 -5.926 4.324 1.00 37.09 109 ALA A N 1
ATOM 829 C CA . ALA A 1 109 ? 16.504 -4.551 4.523 1.00 37.09 109 ALA A CA 1
ATOM 830 C C . ALA A 1 109 ? 15.600 -4.410 5.768 1.00 37.09 109 ALA A C 1
ATOM 832 O O . ALA A 1 109 ? 15.750 -3.478 6.562 1.00 37.09 109 ALA A O 1
ATOM 833 N N . ALA A 1 110 ? 14.749 -5.411 6.026 1.00 41.06 110 ALA A N 1
ATOM 834 C CA . ALA A 1 110 ? 13.875 -5.453 7.201 1.00 41.06 110 ALA A CA 1
ATOM 835 C C . ALA A 1 110 ? 14.638 -5.614 8.536 1.00 41.06 110 ALA A C 1
ATOM 837 O O . ALA A 1 110 ? 14.122 -5.224 9.578 1.00 41.06 110 ALA A O 1
ATOM 838 N N . ARG A 1 111 ? 15.886 -6.119 8.544 1.00 45.72 111 ARG A N 1
ATOM 839 C CA . ARG A 1 111 ? 16.728 -6.151 9.764 1.00 45.72 111 ARG A CA 1
ATOM 840 C C . ARG A 1 111 ? 17.388 -4.806 10.079 1.00 45.72 111 ARG A C 1
ATOM 842 O O . ARG A 1 111 ? 17.614 -4.531 11.252 1.00 45.72 111 ARG A O 1
ATOM 849 N N . GLY A 1 112 ? 17.670 -3.971 9.079 1.00 40.00 112 GLY A N 1
ATOM 850 C CA . GLY A 1 112 ? 18.274 -2.651 9.291 1.00 40.00 112 GLY A CA 1
ATOM 851 C C . GLY A 1 112 ? 17.262 -1.624 9.800 1.00 40.00 112 GLY A C 1
ATOM 852 O O . GLY A 1 112 ? 17.472 -0.994 10.835 1.00 40.00 112 GLY A O 1
ATOM 853 N N . SER A 1 113 ? 16.125 -1.502 9.116 1.00 47.66 113 SER A N 1
ATOM 854 C CA . SER A 1 113 ? 15.143 -0.445 9.394 1.00 47.66 113 SER A CA 1
ATOM 855 C C . SER A 1 113 ? 14.241 -0.751 10.594 1.00 47.66 113 SER A C 1
ATOM 857 O O . SER A 1 113 ? 13.925 0.159 11.360 1.00 47.66 113 SER A O 1
ATOM 859 N N . LEU A 1 114 ? 13.891 -2.024 10.835 1.00 49.81 114 LEU A N 1
ATOM 860 C CA . LEU A 1 114 ? 13.112 -2.422 12.014 1.00 49.81 114 LEU A CA 1
ATOM 861 C C . LEU A 1 114 ? 13.935 -2.310 13.311 1.00 49.81 114 LEU A C 1
ATOM 863 O O . LEU A 1 114 ? 13.384 -1.911 14.332 1.00 49.81 114 LEU A O 1
ATOM 867 N N . TRP A 1 115 ? 15.249 -2.584 13.285 1.00 49.38 115 TRP A N 1
ATOM 868 C CA . TRP A 1 115 ? 16.137 -2.384 14.444 1.00 49.38 115 TRP A CA 1
ATOM 869 C C . TRP A 1 115 ? 16.253 -0.897 14.813 1.00 49.38 115 TRP A C 1
ATOM 871 O O . TRP A 1 115 ? 16.044 -0.536 15.969 1.00 49.38 115 TRP A O 1
ATOM 881 N N . LEU A 1 116 ? 16.447 -0.017 13.825 1.00 48.91 116 LEU A N 1
ATOM 882 C CA . LEU A 1 116 ? 16.491 1.436 14.035 1.00 48.91 116 LEU A CA 1
ATOM 883 C C . LEU A 1 116 ? 15.136 2.035 14.450 1.00 48.91 116 LEU A C 1
ATOM 885 O O . LEU A 1 116 ? 15.098 2.980 15.239 1.00 48.91 116 LEU A O 1
ATOM 8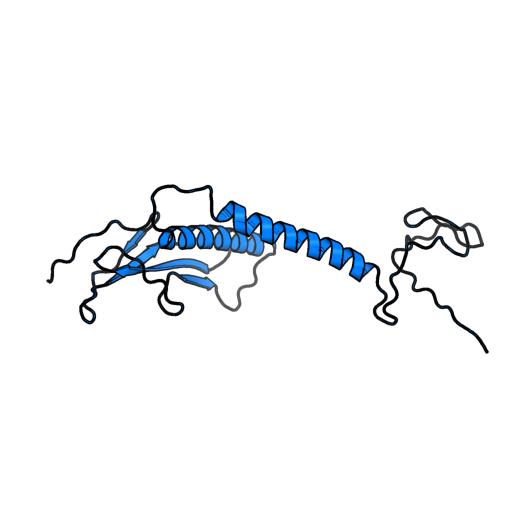89 N N . ALA A 1 117 ? 14.015 1.504 13.953 1.00 52.16 117 ALA A N 1
ATOM 890 C CA . ALA A 1 117 ? 12.683 1.960 14.348 1.00 52.16 117 ALA A CA 1
ATOM 891 C C . ALA A 1 117 ? 12.294 1.471 15.753 1.00 52.16 117 ALA A C 1
ATOM 893 O O . ALA A 1 117 ? 11.752 2.252 16.533 1.00 52.16 117 ALA A O 1
ATOM 894 N N . LEU A 1 118 ? 12.620 0.224 16.117 1.00 62.41 118 LEU A N 1
ATOM 895 C CA . LEU A 1 118 ? 12.421 -0.292 17.476 1.00 62.41 118 LEU A CA 1
ATOM 896 C C . LEU A 1 118 ? 13.333 0.412 18.491 1.00 62.41 118 LEU A C 1
ATOM 898 O O . LEU A 1 118 ? 12.885 0.708 19.597 1.00 62.41 118 LEU A O 1
ATOM 902 N N . GLU A 1 119 ? 14.570 0.759 18.124 1.00 64.06 119 GLU A N 1
ATOM 903 C CA . GLU A 1 119 ? 15.457 1.560 18.975 1.00 64.06 119 GLU A CA 1
ATOM 904 C C . GLU A 1 119 ? 14.925 2.989 19.163 1.00 64.06 119 GLU A C 1
ATOM 906 O O . GLU A 1 119 ? 14.896 3.491 20.289 1.00 64.06 119 GLU A O 1
ATOM 911 N N . LYS A 1 120 ? 14.389 3.614 18.104 1.00 60.69 120 LYS A N 1
ATOM 912 C CA . LYS A 1 120 ? 13.710 4.918 18.197 1.00 60.69 120 LYS A CA 1
ATOM 913 C C . LYS A 1 120 ? 12.419 4.864 19.012 1.00 60.69 120 LYS A C 1
ATOM 915 O O . LYS A 1 120 ? 12.171 5.784 19.783 1.00 60.69 120 LYS A O 1
ATOM 920 N N . LEU A 1 121 ? 11.613 3.811 18.892 1.00 64.69 121 LEU A N 1
ATOM 921 C CA . LEU A 1 121 ? 10.394 3.644 19.691 1.00 64.69 121 LEU A CA 1
ATOM 922 C C . LEU A 1 121 ? 10.721 3.369 21.164 1.00 64.69 121 LEU A C 1
ATOM 924 O O . LEU A 1 121 ? 10.125 3.993 22.035 1.00 64.69 121 LEU A O 1
ATOM 928 N N . SER A 1 122 ? 11.734 2.548 21.450 1.00 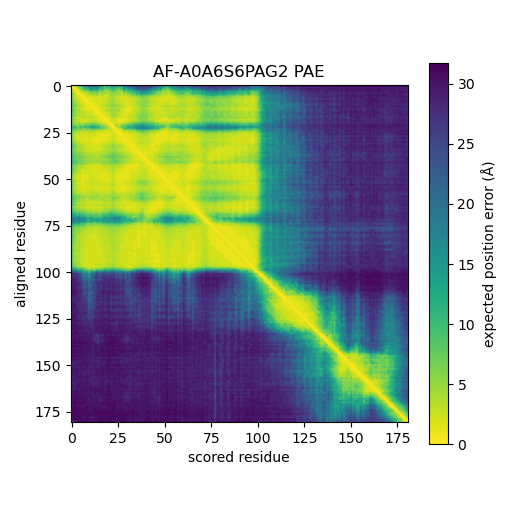69.75 122 SER A N 1
ATOM 929 C CA . SER A 1 122 ? 12.227 2.314 22.813 1.00 69.75 122 SER A CA 1
ATOM 930 C C . SER A 1 122 ? 12.821 3.584 23.436 1.00 69.75 122 SER A C 1
ATOM 932 O O . SER A 1 122 ? 12.622 3.852 24.621 1.00 69.75 122 SER A O 1
ATOM 934 N N . GLN A 1 123 ? 13.508 4.411 22.642 1.00 64.12 123 GLN A N 1
ATOM 935 C CA . GLN A 1 123 ? 13.996 5.715 23.086 1.00 64.12 123 GLN A CA 1
ATOM 936 C C . GLN A 1 123 ? 12.844 6.699 23.326 1.00 64.12 123 GLN A C 1
ATOM 938 O O . GLN A 1 123 ? 12.820 7.347 24.365 1.00 64.12 123 GLN A O 1
ATOM 943 N N . LEU A 1 124 ? 11.840 6.746 22.444 1.00 62.66 124 LEU A N 1
ATOM 944 C CA . LEU A 1 124 ? 10.640 7.569 22.622 1.00 62.66 124 LEU A CA 1
ATOM 945 C C . LEU A 1 124 ? 9.797 7.134 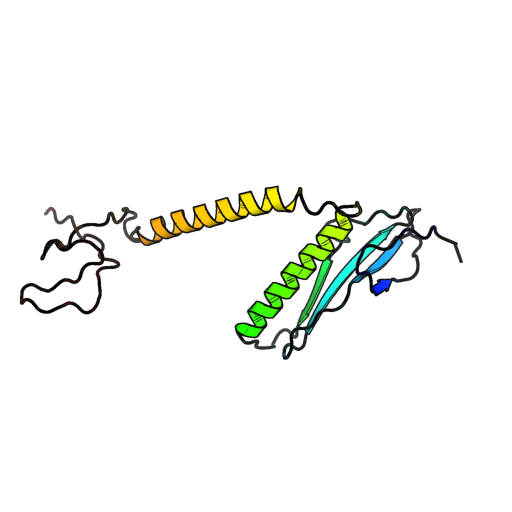23.824 1.00 62.66 124 LEU A C 1
ATOM 947 O O . LEU A 1 124 ? 9.183 7.980 24.464 1.00 62.66 124 LEU A O 1
ATOM 951 N N . GLU A 1 125 ? 9.758 5.846 24.158 1.00 64.25 125 GLU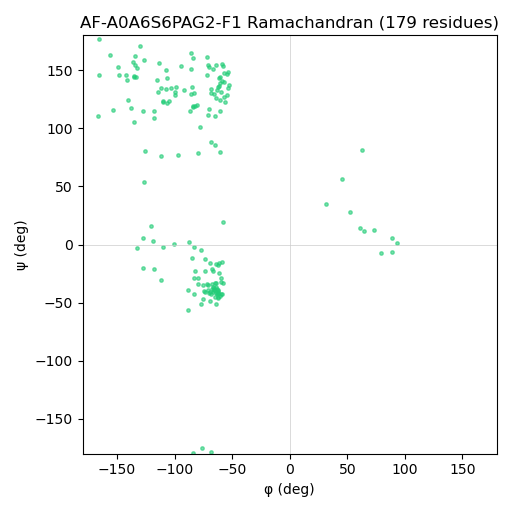 A N 1
ATOM 952 C CA . GLU A 1 125 ? 9.110 5.355 25.377 1.00 64.25 125 GLU A CA 1
ATOM 953 C C . GLU A 1 125 ? 9.892 5.749 26.636 1.00 64.25 125 GLU A C 1
ATOM 955 O O . GLU A 1 125 ? 9.283 6.225 27.594 1.00 64.25 125 GLU A O 1
ATOM 960 N N . ARG A 1 126 ? 11.232 5.657 26.622 1.00 59.94 126 ARG A N 1
ATOM 961 C CA . ARG A 1 126 ? 12.091 6.179 27.706 1.00 59.94 126 ARG A CA 1
ATOM 962 C C . ARG A 1 126 ? 11.957 7.697 27.868 1.00 59.94 126 ARG A C 1
ATOM 964 O O . ARG A 1 126 ? 11.899 8.192 28.993 1.00 59.94 126 ARG A O 1
ATOM 971 N N . ASP A 1 127 ? 11.851 8.427 26.764 1.00 58.19 127 ASP A N 1
ATOM 972 C CA . ASP A 1 127 ? 11.709 9.882 26.761 1.00 58.19 127 ASP A CA 1
ATOM 973 C C . ASP A 1 127 ? 10.289 10.311 27.163 1.00 58.19 127 ASP A C 1
ATOM 975 O O . ASP A 1 127 ? 10.134 11.281 27.898 1.00 58.19 127 ASP A O 1
ATOM 979 N N . LYS A 1 128 ? 9.246 9.555 26.788 1.00 55.12 128 LYS A N 1
ATOM 980 C CA . LYS A 1 128 ? 7.874 9.740 27.296 1.00 55.12 128 LYS A CA 1
ATOM 981 C C . LYS A 1 128 ? 7.769 9.430 28.785 1.00 55.12 128 LYS A C 1
ATOM 983 O O . LYS A 1 128 ? 7.087 10.168 29.488 1.00 55.12 128 LYS A O 1
ATOM 988 N N . ALA A 1 129 ? 8.453 8.396 29.275 1.00 52.25 129 ALA A N 1
ATOM 989 C CA . ALA A 1 129 ? 8.537 8.117 30.705 1.00 52.25 129 ALA A CA 1
ATOM 990 C C . ALA A 1 129 ? 9.228 9.271 31.455 1.00 52.25 129 ALA A C 1
ATOM 992 O O . ALA A 1 129 ? 8.723 9.721 32.479 1.00 52.25 129 ALA A O 1
ATOM 993 N N . ARG A 1 130 ? 10.309 9.840 30.899 1.00 49.25 130 ARG A N 1
ATOM 994 C CA . ARG A 1 130 ? 10.965 11.053 31.429 1.00 49.25 130 ARG A CA 1
ATOM 995 C C . ARG A 1 130 ? 10.102 12.316 31.343 1.00 49.25 130 ARG A C 1
ATOM 997 O O . ARG A 1 130 ? 10.138 13.137 32.253 1.00 49.25 130 ARG A O 1
ATOM 1004 N N . LEU A 1 131 ? 9.322 12.498 30.279 1.00 49.22 131 LEU A N 1
ATOM 1005 C CA . LEU A 1 131 ? 8.401 13.632 30.119 1.00 49.22 131 LEU A CA 1
ATOM 1006 C C . LEU A 1 131 ? 7.179 13.526 31.041 1.00 49.22 131 LEU A C 1
ATOM 1008 O O . LEU A 1 131 ? 6.723 14.545 31.548 1.00 49.22 131 LEU A O 1
ATOM 1012 N N . ALA A 1 132 ? 6.687 12.315 31.314 1.00 49.94 132 ALA A N 1
ATOM 1013 C CA . ALA A 1 132 ? 5.635 12.071 32.304 1.00 49.94 132 ALA A CA 1
ATOM 1014 C C . ALA A 1 132 ? 6.097 12.373 33.741 1.00 49.94 132 ALA A C 1
ATOM 1016 O O . ALA A 1 132 ? 5.276 12.688 34.598 1.00 49.94 132 ALA A O 1
ATOM 1017 N N . LEU A 1 133 ? 7.410 12.338 33.981 1.00 45.84 133 LEU A N 1
ATOM 1018 C CA . LEU A 1 133 ? 8.048 12.757 35.224 1.00 45.84 133 LEU A CA 1
ATOM 1019 C C . LEU A 1 133 ? 8.377 14.259 35.242 1.00 45.84 133 LEU A C 1
ATOM 1021 O O . LEU A 1 133 ? 8.936 14.726 36.214 1.00 45.84 133 LEU A O 1
ATOM 1025 N N . ASN A 1 134 ? 8.055 15.067 34.228 1.00 41.69 134 ASN A N 1
ATOM 1026 C CA . ASN A 1 134 ? 8.380 16.499 34.230 1.00 41.69 134 ASN A CA 1
ATOM 1027 C C . ASN A 1 134 ? 7.122 17.368 34.366 1.00 41.69 134 ASN A C 1
ATOM 1029 O O . ASN A 1 134 ? 6.215 17.332 33.534 1.00 41.69 134 ASN A O 1
ATOM 1033 N N . CYS A 1 135 ? 7.071 18.216 35.397 1.00 41.06 135 CYS A N 1
ATOM 1034 C CA . CYS A 1 135 ? 5.979 19.177 35.559 1.00 41.06 135 CYS A CA 1
ATOM 1035 C C . CYS A 1 135 ? 6.072 20.274 34.483 1.00 41.06 135 CYS A C 1
ATOM 1037 O O . CYS A 1 135 ? 7.011 21.074 34.474 1.00 41.06 135 CYS A O 1
ATOM 1039 N N . MET A 1 136 ? 5.069 20.365 33.603 1.00 39.09 136 MET A N 1
ATOM 1040 C CA . MET A 1 13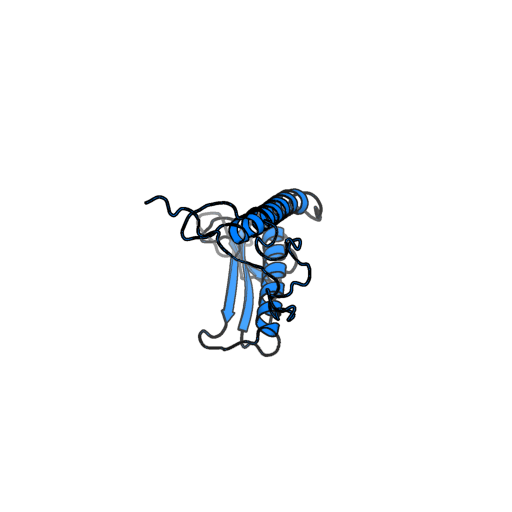6 ? 5.050 21.322 32.482 1.00 39.09 136 MET A CA 1
ATOM 1041 C C . MET A 1 136 ? 5.086 22.804 32.900 1.00 39.09 136 MET A C 1
ATOM 1043 O O . MET A 1 136 ? 5.399 23.655 32.072 1.00 39.09 136 MET A O 1
ATOM 1047 N N . ALA A 1 137 ? 4.807 23.127 34.167 1.00 34.47 137 ALA A N 1
ATOM 1048 C CA . ALA A 1 137 ? 4.839 24.501 34.671 1.00 34.47 137 ALA A CA 1
ATOM 1049 C C . ALA A 1 137 ? 6.246 24.987 35.075 1.00 34.47 137 ALA A C 1
ATOM 1051 O O . ALA A 1 137 ? 6.515 26.182 34.995 1.00 34.47 137 ALA A O 1
ATOM 1052 N N . CYS A 1 138 ? 7.150 24.095 35.495 1.00 40.50 138 CYS A N 1
ATOM 1053 C CA . CYS A 1 138 ? 8.462 24.476 36.042 1.00 40.50 138 CYS A CA 1
ATOM 1054 C C . CYS A 1 138 ? 9.661 23.702 35.465 1.00 40.50 138 CYS A C 1
ATOM 1056 O O . CYS A 1 138 ? 10.794 24.047 35.788 1.00 40.50 138 CYS A O 1
ATOM 1058 N N . ARG A 1 139 ? 9.439 22.714 34.580 1.00 44.97 139 ARG A N 1
ATOM 1059 C CA . ARG A 1 139 ? 10.480 21.917 33.889 1.00 44.97 139 ARG A CA 1
ATOM 1060 C C . ARG A 1 139 ? 11.523 21.265 34.815 1.00 44.97 139 ARG A C 1
ATOM 1062 O O . ARG A 1 139 ? 12.656 21.045 34.400 1.00 44.97 139 ARG A O 1
ATOM 1069 N N . VAL A 1 140 ? 11.149 20.971 36.057 1.00 43.66 140 VAL A N 1
ATOM 1070 C CA . VAL A 1 140 ? 11.974 20.184 36.981 1.00 43.66 140 VAL A CA 1
ATOM 1071 C C . VAL A 1 140 ? 11.586 18.715 36.841 1.00 43.66 140 VAL A C 1
ATOM 1073 O O . VAL A 1 140 ? 10.391 18.398 36.857 1.00 43.66 140 VAL A O 1
ATOM 1076 N N . GLU A 1 141 ? 12.597 17.850 36.721 1.00 45.00 141 GLU A N 1
ATOM 1077 C CA . GLU A 1 141 ? 12.447 16.395 36.764 1.00 45.00 141 GLU A CA 1
ATOM 1078 C C . GLU A 1 141 ? 11.852 16.023 38.128 1.00 45.00 141 GLU A C 1
ATOM 1080 O O . GLU A 1 141 ? 12.449 16.275 39.174 1.00 45.00 141 GLU A O 1
ATOM 1085 N N . ALA A 1 142 ? 10.632 15.490 38.142 1.00 47.94 142 ALA A N 1
ATOM 1086 C CA . ALA A 1 142 ? 10.044 14.864 39.313 1.00 47.94 142 ALA A CA 1
ATOM 1087 C C . ALA A 1 142 ? 10.824 13.578 39.564 1.00 47.94 142 ALA A C 1
ATOM 1089 O O . ALA A 1 142 ? 10.501 12.511 39.051 1.00 47.94 142 ALA A O 1
ATOM 1090 N N . GLU A 1 143 ? 11.901 13.697 40.326 1.00 47.31 143 GLU A N 1
ATOM 1091 C CA . GLU A 1 143 ? 12.481 12.543 40.984 1.00 47.31 143 GLU A CA 1
ATOM 1092 C C . GLU A 1 143 ? 11.431 11.953 41.935 1.00 47.31 143 GLU A C 1
ATOM 1094 O O . GLU A 1 143 ? 10.622 12.671 42.526 1.00 47.31 143 GLU A O 1
ATOM 1099 N N . ASP A 1 144 ? 11.426 10.631 42.049 1.00 53.97 144 ASP A N 1
ATOM 1100 C CA . ASP A 1 144 ? 10.559 9.826 42.906 1.00 53.97 144 ASP A CA 1
ATOM 1101 C C . ASP A 1 144 ? 10.758 10.184 44.397 1.00 53.97 144 ASP A C 1
ATOM 1103 O O . ASP A 1 144 ? 11.477 9.515 45.141 1.00 53.97 144 ASP A O 1
ATOM 1107 N N . VAL A 1 145 ? 10.155 11.287 44.858 1.00 51.09 145 VAL A N 1
ATOM 1108 C CA . VAL A 1 145 ? 10.319 11.762 46.239 1.00 51.09 145 VAL A CA 1
ATOM 1109 C C . VAL A 1 145 ? 9.335 11.068 47.180 1.00 51.09 145 VAL A C 1
ATOM 1111 O O . VAL A 1 145 ? 8.134 10.983 46.914 1.00 51.09 145 VAL A O 1
ATOM 1114 N N . ARG A 1 146 ? 9.831 10.632 48.345 1.00 55.25 146 ARG A N 1
ATOM 1115 C CA . ARG A 1 146 ? 8.999 10.104 49.439 1.00 55.25 146 ARG A CA 1
ATOM 1116 C C . ARG A 1 146 ? 7.949 11.117 49.878 1.00 55.25 146 ARG A C 1
ATOM 1118 O O . ARG A 1 146 ? 8.205 12.321 49.916 1.00 55.25 146 ARG A O 1
ATOM 1125 N N . CYS A 1 147 ? 6.788 10.626 50.314 1.00 54.53 147 CYS A N 1
ATOM 1126 C CA . CYS A 1 147 ? 5.741 11.493 50.853 1.00 54.53 147 CYS A CA 1
ATOM 1127 C C . CYS A 1 147 ? 6.284 12.327 52.036 1.00 54.53 147 CYS A C 1
ATOM 1129 O O . CYS A 1 147 ? 6.714 11.742 53.029 1.00 54.53 147 CYS A O 1
ATOM 1131 N N . PRO A 1 148 ? 6.227 13.670 52.016 1.00 53.66 148 PRO A N 1
ATOM 1132 C CA . PRO A 1 148 ? 6.790 14.481 53.099 1.00 53.66 148 PRO A CA 1
ATOM 1133 C C . PRO A 1 148 ? 6.008 14.361 54.418 1.00 53.66 148 PRO A C 1
ATOM 1135 O O . PRO A 1 148 ? 6.531 14.721 55.468 1.00 53.66 148 PRO A O 1
ATOM 1138 N N . ILE A 1 149 ? 4.775 13.838 54.375 1.00 53.12 149 ILE A N 1
ATOM 1139 C CA . ILE A 1 149 ? 3.906 13.669 55.548 1.00 53.12 149 ILE A CA 1
ATOM 1140 C C . ILE A 1 149 ? 4.161 12.315 56.224 1.00 53.12 149 ILE A C 1
ATOM 1142 O O . ILE A 1 149 ? 4.498 12.272 57.401 1.00 53.12 149 ILE A O 1
ATOM 1146 N N . CYS A 1 150 ? 4.039 11.205 55.486 1.00 62.06 150 CYS A N 1
ATOM 1147 C CA . CYS A 1 150 ? 4.130 9.852 56.057 1.00 62.06 150 CYS A CA 1
ATOM 1148 C C . CYS A 1 150 ? 5.397 9.072 55.663 1.00 62.06 150 CYS A C 1
ATOM 1150 O O . CYS A 1 150 ? 5.595 7.952 56.122 1.00 62.06 150 CYS A O 1
ATOM 1152 N N . ARG A 1 151 ? 6.265 9.650 54.822 1.00 62.53 151 ARG A N 1
ATOM 1153 C CA . ARG A 1 151 ? 7.528 9.068 54.320 1.00 62.53 151 ARG A CA 1
ATOM 1154 C C . ARG A 1 151 ? 7.403 7.778 53.499 1.00 62.53 151 ARG A C 1
ATOM 1156 O O . ARG A 1 151 ? 8.423 7.139 53.250 1.00 62.53 151 ARG A O 1
ATOM 1163 N N . ALA A 1 152 ? 6.198 7.420 53.051 1.00 57.66 152 ALA A N 1
ATOM 1164 C CA . ALA A 1 152 ? 5.980 6.284 52.157 1.00 57.66 152 ALA A CA 1
ATOM 1165 C C . ALA A 1 152 ? 6.716 6.461 50.814 1.00 57.66 152 ALA A C 1
ATOM 1167 O O . ALA A 1 152 ? 6.799 7.580 50.292 1.00 57.66 152 ALA A O 1
ATOM 1168 N N . GLU A 1 153 ? 7.232 5.350 50.278 1.00 58.66 153 GLU A N 1
ATOM 1169 C CA . GLU A 1 153 ? 7.862 5.290 48.953 1.00 58.66 153 GLU A CA 1
ATOM 1170 C C . GLU A 1 153 ? 6.818 5.452 47.833 1.00 58.66 153 GLU A C 1
ATOM 1172 O O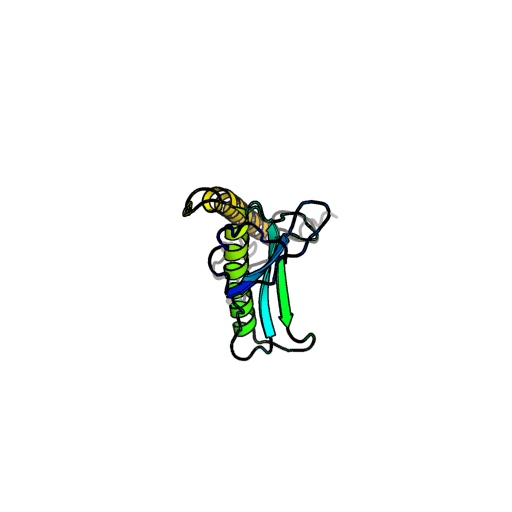 . GLU A 1 153 ? 5.652 5.077 48.021 1.00 58.66 153 GLU A O 1
ATOM 1177 N N . PRO A 1 154 ? 7.206 5.964 46.653 1.00 56.88 154 PRO A N 1
ATOM 1178 C CA . PRO A 1 154 ? 6.327 6.027 45.487 1.00 56.88 154 PRO A CA 1
ATOM 1179 C C . PRO A 1 154 ? 5.702 4.665 45.145 1.00 56.88 154 PRO A C 1
ATOM 1181 O O . PRO A 1 154 ? 6.344 3.618 45.216 1.00 56.88 154 PRO A O 1
ATOM 1184 N N . GLY A 1 155 ? 4.406 4.671 44.823 1.00 53.81 155 GLY A N 1
ATOM 1185 C CA . GLY A 1 155 ? 3.629 3.461 44.527 1.00 53.81 155 GLY A CA 1
ATOM 1186 C C . GLY A 1 155 ? 3.163 2.649 45.745 1.00 53.81 155 GLY A C 1
ATOM 1187 O O . GLY A 1 155 ? 2.362 1.732 45.572 1.00 53.81 155 GLY A O 1
ATOM 1188 N N . GLN A 1 156 ? 3.596 2.980 46.967 1.00 56.97 156 GLN A N 1
ATOM 1189 C CA . GLN A 1 156 ? 3.103 2.324 48.182 1.00 56.97 156 GLN A CA 1
ATOM 1190 C C . GLN A 1 156 ? 1.814 2.981 48.712 1.00 56.97 156 GLN A C 1
ATOM 1192 O O . GLN A 1 156 ? 1.608 4.186 48.519 1.00 56.97 156 GLN A O 1
ATOM 1197 N N . PRO A 1 157 ? 0.935 2.223 49.402 1.00 57.38 157 PRO A N 1
ATOM 1198 C CA . PRO A 1 157 ? -0.239 2.785 50.060 1.00 57.38 157 PRO A CA 1
ATOM 1199 C C . PRO A 1 157 ? 0.182 3.834 51.091 1.00 57.38 157 PRO A C 1
ATOM 1201 O O . PRO A 1 157 ? 1.161 3.650 51.815 1.00 57.38 157 PRO A O 1
ATOM 1204 N N . CYS A 1 158 ? -0.572 4.924 51.190 1.00 64.50 158 CYS A N 1
ATOM 1205 C CA . CYS A 1 158 ? -0.334 5.951 52.197 1.00 64.50 158 CYS A CA 1
ATOM 1206 C C . CYS A 1 158 ? -1.628 6.343 52.908 1.00 64.50 158 CYS A C 1
ATOM 1208 O O . CYS A 1 158 ? -2.716 6.267 52.332 1.00 64.50 158 CYS A O 1
ATOM 1210 N N . ALA A 1 159 ? -1.471 6.787 54.151 1.00 59.41 159 ALA A N 1
ATOM 1211 C CA . ALA A 1 159 ? -2.529 7.348 54.970 1.00 59.41 159 ALA A CA 1
ATOM 1212 C C . ALA A 1 159 ? -2.276 8.838 55.239 1.00 59.41 159 ALA A C 1
ATOM 1214 O O . ALA A 1 159 ? -1.134 9.306 55.135 1.00 59.41 159 ALA A O 1
ATOM 1215 N N . ASP A 1 160 ? -3.330 9.596 55.533 1.00 58.06 160 ASP A N 1
ATOM 1216 C CA . ASP A 1 160 ? -3.195 10.974 56.003 1.00 58.06 160 ASP A CA 1
ATOM 1217 C C . ASP A 1 160 ? -2.764 11.061 57.476 1.00 58.06 160 ASP A C 1
ATOM 1219 O O . ASP A 1 160 ? -2.407 10.065 58.104 1.00 58.06 160 ASP A O 1
ATOM 1223 N N . THR A 1 161 ? -2.725 12.282 58.012 1.00 56.97 161 THR A N 1
ATOM 1224 C CA . THR A 1 161 ? -2.334 12.547 59.403 1.00 56.97 161 THR A CA 1
ATOM 1225 C C . THR A 1 161 ? -3.263 11.905 60.427 1.00 56.97 161 THR A C 1
ATOM 1227 O O . THR A 1 161 ? -2.850 11.747 61.572 1.00 56.97 161 THR A O 1
ATOM 1230 N N . ASP A 1 162 ? -4.464 11.503 60.012 1.00 61.06 162 ASP A N 1
ATOM 1231 C CA . ASP A 1 162 ? -5.473 10.868 60.854 1.00 61.06 162 ASP A CA 1
ATOM 1232 C C . ASP A 1 162 ? -5.501 9.337 60.664 1.00 61.06 162 ASP A C 1
ATOM 1234 O O . ASP A 1 162 ? -6.247 8.637 61.345 1.00 61.06 162 ASP A O 1
ATOM 1238 N N . GLY A 1 163 ? -4.632 8.795 59.799 1.00 60.66 163 GLY A N 1
ATOM 1239 C CA . GLY A 1 163 ? -4.483 7.357 59.566 1.00 60.66 163 GLY A CA 1
ATOM 1240 C C . GLY A 1 163 ? -5.397 6.790 58.477 1.00 60.66 163 GLY A C 1
ATOM 1241 O O . GLY A 1 163 ? -5.359 5.582 58.235 1.00 60.66 163 GLY A O 1
ATOM 1242 N N . GLU A 1 164 ? -6.153 7.633 57.771 1.00 61.81 164 GLU A N 1
ATOM 1243 C CA . GLU A 1 164 ? -7.097 7.185 56.747 1.00 61.81 164 GLU A CA 1
ATOM 1244 C C . GLU A 1 164 ? -6.404 6.946 55.391 1.00 61.81 164 GLU A C 1
ATOM 1246 O O . GLU A 1 164 ? -5.651 7.806 54.912 1.00 61.81 164 GLU A O 1
ATOM 1251 N N . PRO A 1 165 ? -6.632 5.787 54.736 1.00 55.72 165 PRO A N 1
ATOM 1252 C CA . PRO A 1 165 ? -5.982 5.434 53.480 1.00 55.72 165 PRO A CA 1
ATOM 1253 C C . PRO A 1 165 ? -6.455 6.330 52.333 1.00 55.72 165 PRO A C 1
ATOM 1255 O O . PRO A 1 165 ? -7.648 6.490 52.069 1.00 55.72 165 PRO A O 1
ATOM 1258 N N . ARG A 1 166 ? -5.503 6.892 51.587 1.00 57.44 166 ARG A N 1
ATOM 1259 C CA . ARG A 1 166 ? -5.813 7.769 50.453 1.00 57.44 166 ARG A CA 1
ATOM 1260 C C . ARG A 1 166 ? -6.055 6.959 49.180 1.00 57.44 166 ARG A C 1
ATOM 1262 O O . ARG A 1 166 ? -5.235 6.138 48.785 1.00 57.44 166 ARG A O 1
ATOM 1269 N N . ILE A 1 167 ? -7.177 7.243 48.515 1.00 45.53 167 ILE A N 1
ATOM 1270 C CA . ILE A 1 167 ? -7.734 6.454 47.397 1.00 45.53 167 ILE A CA 1
ATOM 1271 C C . ILE A 1 167 ? -6.938 6.627 46.082 1.00 45.53 167 ILE A C 1
ATOM 1273 O O . ILE A 1 167 ? -7.094 5.838 45.155 1.00 45.53 167 ILE A O 1
ATOM 1277 N N . ALA A 1 168 ? -6.036 7.611 45.995 1.00 46.72 168 ALA A N 1
ATOM 1278 C CA . ALA A 1 168 ? -5.177 7.815 44.828 1.00 46.72 168 ALA A CA 1
ATOM 1279 C C . ALA A 1 168 ? -3.687 7.668 45.205 1.00 46.72 168 ALA A C 1
ATOM 1281 O O . ALA A 1 168 ? -3.186 8.501 45.968 1.00 46.72 168 ALA A O 1
ATOM 1282 N N . PRO A 1 169 ? -2.956 6.661 44.680 1.00 43.72 169 PRO A N 1
ATOM 1283 C CA . PRO A 1 169 ? -1.501 6.619 44.801 1.00 43.72 169 PRO A CA 1
ATOM 1284 C C . PRO A 1 169 ? -0.903 7.855 44.117 1.00 43.72 169 PRO A C 1
ATOM 1286 O O . PRO A 1 169 ? -1.379 8.290 43.067 1.00 43.72 169 PRO A O 1
ATOM 1289 N N . HIS A 1 170 ? 0.110 8.461 44.739 1.00 47.72 170 HIS A N 1
ATOM 1290 C CA . HIS A 1 170 ? 0.741 9.690 44.257 1.00 47.72 170 HIS A CA 1
ATOM 1291 C C . HIS A 1 170 ? 1.446 9.458 42.908 1.00 47.72 170 HIS A C 1
ATOM 1293 O O . HIS A 1 170 ? 2.640 9.199 42.879 1.00 47.72 170 HIS A O 1
ATOM 1299 N N . ALA A 1 171 ? 0.732 9.568 41.789 1.00 39.75 171 ALA A N 1
ATOM 1300 C CA . ALA A 1 171 ? 1.357 9.574 40.467 1.00 39.75 171 ALA A CA 1
ATOM 1301 C C . ALA A 1 171 ? 1.850 10.973 40.056 1.00 39.75 171 ALA A C 1
ATOM 1303 O O . ALA A 1 171 ? 2.564 11.102 39.072 1.00 39.75 171 ALA A O 1
ATOM 1304 N N . SER A 1 172 ? 1.487 12.042 40.772 1.00 40.88 172 SER A N 1
ATOM 1305 C CA . SER A 1 172 ? 1.958 13.400 40.471 1.00 40.88 172 SER A CA 1
ATOM 1306 C C . SER A 1 172 ? 1.656 14.348 41.628 1.00 40.88 172 SER A C 1
ATOM 1308 O O . SER A 1 172 ? 0.499 14.694 41.867 1.00 40.88 172 SER A O 1
ATOM 1310 N N . ARG A 1 173 ? 2.681 14.817 42.342 1.00 43.50 173 ARG A N 1
ATOM 1311 C CA . ARG A 1 173 ? 2.594 16.057 43.124 1.00 43.50 173 ARG A CA 1
ATOM 1312 C C . ARG A 1 173 ? 3.856 16.870 42.872 1.00 43.50 173 ARG A C 1
ATOM 1314 O O . ARG A 1 173 ? 4.918 16.530 43.373 1.00 43.50 173 ARG A O 1
ATOM 1321 N N . ALA A 1 174 ? 3.718 17.932 42.078 1.00 35.59 174 ALA A N 1
ATOM 1322 C CA . ALA A 1 174 ? 4.745 18.951 41.935 1.00 35.59 174 ALA A CA 1
ATOM 1323 C C . ALA A 1 174 ? 5.066 19.529 43.322 1.00 35.59 174 ALA A C 1
ATOM 1325 O O . ALA A 1 174 ? 4.161 19.934 44.057 1.00 35.59 174 ALA A O 1
ATOM 1326 N N . SER A 1 175 ? 6.341 19.539 43.695 1.00 36.59 175 SER A N 1
ATOM 1327 C CA . SER A 1 175 ? 6.813 20.209 44.898 1.00 36.59 175 SER A CA 1
ATOM 1328 C C . SER A 1 175 ? 6.590 21.716 44.754 1.00 36.59 175 SER A C 1
ATOM 1330 O O . SER A 1 175 ? 7.239 22.397 43.964 1.00 36.59 175 SER A O 1
ATOM 1332 N N . VAL A 1 176 ? 5.657 22.256 45.536 1.00 36.41 176 VAL A N 1
ATOM 1333 C CA . VAL A 1 176 ? 5.659 23.682 45.866 1.00 36.41 176 VAL A CA 1
ATOM 1334 C C . VAL A 1 176 ? 6.719 23.872 46.946 1.00 36.41 176 VAL A C 1
ATOM 1336 O O . VAL A 1 176 ? 6.499 23.545 48.107 1.00 36.41 176 VAL A O 1
ATOM 1339 N N . ALA A 1 177 ? 7.882 24.365 46.546 1.00 28.70 177 ALA A N 1
ATOM 1340 C CA . ALA A 1 177 ? 8.826 25.077 47.401 1.00 28.70 177 ALA A CA 1
ATOM 1341 C C . ALA A 1 177 ? 9.606 25.991 46.448 1.00 28.70 177 ALA A C 1
ATOM 1343 O O . ALA A 1 177 ? 10.233 25.509 45.513 1.00 28.70 177 ALA A O 1
ATOM 1344 N N . ARG A 1 178 ? 9.516 27.314 46.557 1.00 29.69 178 ARG A N 1
ATOM 1345 C CA . ARG A 1 178 ? 10.036 28.064 47.699 1.00 29.69 178 ARG A CA 1
ATOM 1346 C C . ARG A 1 178 ? 9.086 29.195 48.078 1.00 29.69 178 ARG A C 1
ATOM 1348 O O . ARG A 1 178 ? 8.769 30.038 47.246 1.00 29.69 178 ARG A O 1
ATOM 1355 N N . GLY A 1 179 ? 8.658 29.196 49.333 1.00 33.62 179 GLY A N 1
ATOM 1356 C CA . GLY A 1 179 ? 8.469 30.452 50.035 1.00 33.62 179 GLY A CA 1
ATOM 1357 C C . GLY A 1 179 ? 9.816 30.800 50.646 1.00 33.62 179 GLY A C 1
ATOM 1358 O O . GLY A 1 179 ? 10.289 30.040 51.482 1.00 33.62 179 GLY A O 1
ATOM 1359 N N . ASP A 1 180 ? 10.405 31.894 50.187 1.00 31.80 180 ASP A N 1
ATOM 1360 C CA . ASP A 1 180 ? 11.271 32.748 50.988 1.00 31.80 180 ASP A CA 1
ATOM 1361 C C . ASP A 1 180 ? 10.672 34.155 50.813 1.00 31.80 180 ASP A C 1
ATOM 1363 O O . ASP A 1 180 ? 10.564 34.620 49.680 1.00 31.80 180 ASP A O 1
ATOM 1367 N N . GLU A 1 181 ? 10.168 34.691 51.930 1.00 34.94 181 GLU A N 1
ATOM 1368 C CA . GLU A 1 181 ? 9.808 36.088 52.277 1.00 34.94 181 GLU A CA 1
ATOM 1369 C C . GLU A 1 181 ? 9.267 37.055 51.202 1.00 34.94 181 GLU A C 1
ATOM 1371 O O . GLU A 1 181 ? 10.006 37.477 50.285 1.00 34.94 181 GLU A O 1
#

Mean predicted aligned error: 17.73 Å

Secondary structure (DSSP, 8-state):
-PPPP-PPPPTTEEEEPPPB--TT--EEEEEE--B--TT--EEEEEEEEEETTSPBP--TTTS-EEEEEE-TT----HHHHHHHHHHHHHHHHHHHHHHT-SS--TTSHHHHHHHHHHHHHHHHHHHHHHHHTB-TTT--B---PPPTTT-PPTTS--B-TTSPBPSS--S----------

Organism: NCBI:txid758802

InterPro domains:
  IPR056911 DNA-binding phage zinc finger domain, putative [PF24623] (140-178)

Nearest PDB structures (foldseek):
  6qvf-assembly2_C  TM=4.075E-01  e=4.410E-01  Thermus thermophilus
  5i7n-assembly1_A-2  TM=4.110E-01  e=1.387E+00  Mycobacteroides abscessus
  1px3-assembly1_B  TM=4.085E-01  e=7.311E+00  Escherichia coli

Radius of gyration: 28.5 Å; Cα contacts (8 Å, |Δi|>4): 205; chains: 1; bounding box: 37×50×94 Å

Foldseek 3Di:
DDDFADADDAPQWDDKDDWDDDPNWIKIKTKHDWDDQPPFPKIKIKMWIATSVRATDCDPPGGIDIDIGGDPPDDDDPVSVVVVVVVVVVVVVRSVRSNVDDPDPVPDPCVVVVVVVVVVVVVVVVVVVQVLQADPVPRDRNDQAADPQQRDGQPDWDDHPVRHTDPDGPSDDDDDDDDDD